Protein AF-A0A1B6L2I0-F1 (afdb_monomer)

Radius of gyration: 40.62 Å; Cα contacts (8 Å, |Δi|>4): 123; chains: 1; bounding box: 93×83×89 Å

Solvent-accessible surface area (backbone atoms only — not comparable to full-atom values): 14426 Å² total; per-residue (Å²): 137,81,88,85,87,90,78,88,85,88,85,85,85,91,78,92,83,84,88,83,89,82,86,82,83,88,79,91,82,90,81,84,89,74,96,80,73,67,68,70,57,50,55,54,47,52,50,50,49,52,50,52,50,52,49,50,52,53,49,54,52,49,52,50,52,52,52,52,51,49,52,54,50,54,51,30,61,74,29,69,84,48,49,73,42,98,63,80,70,56,74,69,56,44,52,53,51,45,52,51,50,53,46,54,71,63,64,77,63,85,79,61,92,62,94,77,75,74,90,62,96,55,53,74,67,55,47,52,49,50,42,30,74,76,63,62,39,62,56,69,40,62,42,59,88,76,36,31,23,80,42,63,40,74,50,36,32,85,60,72,73,44,54,55,76,67,53,46,70,33,46,55,65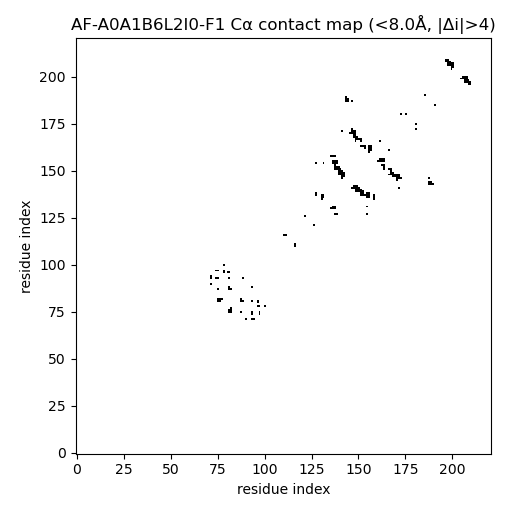,78,80,44,57,82,88,47,40,63,60,52,50,55,72,40,39,85,68,70,72,90,70,87,49,73,59,72,40,86,89,75,78,48,78,53,76,73,80,78,89,69,85,76,80,77,77,88,126

Structure (mmCIF, N/CA/C/O backbone):
data_AF-A0A1B6L2I0-F1
#
_entry.id   AF-A0A1B6L2I0-F1
#
loop_
_atom_site.group_PDB
_atom_site.id
_atom_site.type_symbol
_atom_site.label_atom_id
_atom_site.label_alt_id
_atom_site.label_comp_id
_atom_site.label_asym_id
_atom_site.label_entity_id
_atom_site.label_seq_id
_atom_site.pdbx_PDB_ins_code
_atom_site.Cartn_x
_atom_site.Cartn_y
_atom_site.Cartn_z
_atom_site.occupancy
_atom_site.B_iso_or_equiv
_atom_site.auth_seq_id
_atom_site.auth_comp_id
_atom_site.auth_asym_id
_atom_site.auth_atom_id
_atom_site.pdbx_PDB_model_num
ATOM 1 N N . MET A 1 1 ? 38.179 -29.397 -52.632 1.00 40.19 1 MET A N 1
ATOM 2 C CA . MET A 1 1 ? 37.462 -28.692 -53.715 1.00 40.19 1 MET A CA 1
ATOM 3 C C . MET A 1 1 ? 36.895 -27.423 -53.090 1.00 40.19 1 MET A C 1
ATOM 5 O O . MET A 1 1 ? 35.967 -27.525 -52.308 1.00 40.19 1 MET A O 1
ATOM 9 N N . SER A 1 2 ? 37.715 -26.371 -53.009 1.00 36.53 2 SER A N 1
ATOM 10 C CA . SER A 1 2 ? 37.749 -25.223 -53.947 1.00 36.53 2 SER A CA 1
ATOM 11 C C . SER A 1 2 ? 36.601 -24.248 -53.641 1.00 36.53 2 SER A C 1
ATOM 13 O O . SER A 1 2 ? 35.454 -24.594 -53.873 1.00 36.53 2 SER A O 1
ATOM 15 N N . ALA A 1 3 ? 36.878 -23.183 -52.875 1.00 34.75 3 ALA A N 1
ATOM 16 C CA . ALA A 1 3 ? 37.120 -21.796 -53.333 1.00 34.75 3 ALA A CA 1
ATOM 17 C C . ALA A 1 3 ? 35.780 -21.052 -53.582 1.00 34.75 3 ALA A C 1
ATOM 19 O O . ALA A 1 3 ? 34.893 -21.595 -54.217 1.00 34.75 3 ALA A O 1
ATOM 20 N N . LEU A 1 4 ? 35.510 -19.854 -53.056 1.00 38.06 4 LEU A N 1
ATOM 21 C CA . LEU A 1 4 ? 36.267 -18.624 -53.271 1.00 38.06 4 LEU A CA 1
ATOM 22 C C . LEU A 1 4 ? 36.024 -17.574 -52.170 1.00 38.06 4 LEU A C 1
ATOM 24 O O . LEU A 1 4 ? 34.918 -17.370 -51.678 1.00 38.06 4 LEU A O 1
ATOM 28 N N . THR A 1 5 ? 37.116 -16.884 -51.870 1.00 39.19 5 THR A N 1
ATOM 29 C CA . THR A 1 5 ? 37.278 -15.599 -51.188 1.00 39.19 5 THR A CA 1
ATOM 30 C C . THR A 1 5 ? 36.693 -14.437 -51.995 1.00 39.19 5 THR A C 1
ATOM 32 O O . THR A 1 5 ? 36.807 -14.466 -53.216 1.00 39.19 5 THR A O 1
ATOM 35 N N . HIS A 1 6 ? 36.270 -13.347 -51.345 1.00 36.88 6 HIS A N 1
ATOM 36 C CA . HIS A 1 6 ? 36.621 -12.001 -51.817 1.00 36.88 6 HIS A CA 1
ATOM 37 C C . HIS A 1 6 ? 36.708 -11.001 -50.657 1.00 36.88 6 HIS A C 1
ATOM 39 O O . HIS A 1 6 ? 35.837 -10.921 -49.796 1.00 36.88 6 HIS A O 1
ATOM 45 N N . SER A 1 7 ? 37.820 -10.273 -50.673 1.00 32.78 7 SER A N 1
ATOM 46 C CA . SER A 1 7 ? 38.346 -9.339 -49.684 1.00 32.78 7 SER A CA 1
ATOM 47 C C . SER A 1 7 ? 38.404 -7.924 -50.278 1.00 32.78 7 SER A C 1
ATOM 49 O O . SER A 1 7 ? 38.911 -7.814 -51.390 1.00 32.78 7 SER A O 1
ATOM 51 N N . VAL A 1 8 ? 38.027 -6.911 -49.465 1.00 39.09 8 VAL A N 1
ATOM 52 C CA . VAL A 1 8 ? 38.743 -5.616 -49.208 1.00 39.09 8 VAL A CA 1
ATOM 53 C C . VAL A 1 8 ? 38.711 -4.614 -50.416 1.00 39.09 8 VAL A C 1
ATOM 55 O O . VAL A 1 8 ? 38.476 -5.081 -51.525 1.00 39.09 8 VAL A O 1
ATOM 58 N N . PRO A 1 9 ? 38.865 -3.260 -50.307 1.00 46.84 9 PRO A N 1
ATOM 59 C CA . PRO A 1 9 ? 39.539 -2.469 -49.269 1.00 46.84 9 PRO A CA 1
ATOM 60 C C . PRO A 1 9 ? 38.864 -1.171 -48.771 1.00 46.84 9 PRO A C 1
ATOM 62 O O . PRO A 1 9 ? 38.067 -0.531 -49.450 1.00 46.84 9 PRO A O 1
ATOM 65 N N . GLY A 1 10 ? 39.287 -0.745 -47.576 1.00 38.50 10 GLY A N 1
ATOM 66 C CA . GLY A 1 10 ? 39.262 0.658 -47.164 1.00 38.50 10 GLY A CA 1
ATOM 67 C C . GLY A 1 10 ? 40.512 1.401 -47.641 1.00 38.50 10 GLY A C 1
ATOM 68 O O . GLY A 1 10 ? 41.538 0.777 -47.895 1.00 38.50 10 GLY A O 1
ATOM 69 N N . THR A 1 11 ? 40.433 2.729 -47.710 1.00 38.00 11 THR A N 1
ATOM 70 C CA . THR A 1 11 ? 41.588 3.626 -47.863 1.00 38.00 11 THR A CA 1
ATOM 71 C C . THR A 1 11 ? 41.259 5.011 -47.308 1.00 38.00 11 THR A C 1
ATOM 73 O O . THR A 1 11 ? 40.408 5.710 -47.851 1.00 38.00 11 THR A O 1
ATOM 76 N N . ASP A 1 12 ? 41.984 5.394 -46.263 1.00 38.34 12 ASP A N 1
ATOM 77 C CA . ASP A 1 12 ? 42.411 6.765 -45.959 1.00 38.34 12 ASP A CA 1
ATOM 78 C C . ASP A 1 12 ? 43.932 6.768 -46.235 1.00 38.34 12 ASP A C 1
ATOM 80 O O . ASP A 1 12 ? 44.564 5.732 -45.971 1.00 38.34 12 ASP A O 1
ATOM 84 N N . PRO A 1 13 ? 44.547 7.804 -46.845 1.00 43.59 13 PRO A N 1
ATOM 85 C CA . PRO A 1 13 ? 45.270 8.757 -45.995 1.00 43.59 13 PRO A CA 1
ATOM 86 C C . PRO A 1 13 ? 45.478 10.180 -46.569 1.00 43.59 13 PRO A C 1
ATOM 88 O O . PRO A 1 13 ? 45.440 10.458 -47.768 1.00 43.59 13 PRO A O 1
ATOM 91 N N . SER A 1 14 ? 45.847 11.072 -45.652 1.00 39.03 14 SER A N 1
ATOM 92 C CA . SER A 1 14 ? 46.318 12.450 -45.822 1.00 39.03 14 SER A CA 1
ATOM 93 C C . SER A 1 14 ? 47.544 12.629 -46.746 1.00 39.03 14 SER A C 1
ATOM 95 O O . SER A 1 14 ? 48.480 11.839 -46.674 1.00 39.03 14 SER A O 1
ATOM 97 N N . LYS A 1 15 ? 47.600 13.746 -47.502 1.00 38.53 15 LYS A N 1
ATOM 98 C CA . LYS A 1 15 ? 48.806 14.486 -47.985 1.00 38.53 15 LYS A CA 1
ATOM 99 C C . LYS A 1 15 ? 48.363 15.892 -48.443 1.00 38.53 15 LYS A C 1
ATOM 101 O O . LYS A 1 15 ? 47.565 16.011 -49.360 1.00 38.53 15 LYS A O 1
ATOM 106 N N . VAL A 1 16 ? 48.662 16.973 -47.717 1.00 37.78 16 VAL A N 1
ATOM 107 C CA . VAL A 1 16 ? 49.858 17.839 -47.849 1.00 37.78 16 VAL A CA 1
ATOM 108 C C . VAL A 1 16 ? 50.250 18.127 -49.305 1.00 37.78 16 VAL A C 1
ATOM 110 O O . VAL A 1 16 ? 50.987 17.347 -49.902 1.00 37.78 16 VAL A O 1
ATOM 113 N N . ILE A 1 17 ? 49.847 19.292 -49.833 1.00 38.62 17 ILE A N 1
ATOM 114 C CA . ILE A 1 17 ? 50.554 19.986 -50.922 1.00 38.62 17 ILE A CA 1
ATOM 115 C C . ILE A 1 17 ? 50.683 21.474 -50.582 1.00 38.62 17 ILE A C 1
ATOM 117 O O . ILE A 1 17 ? 49.722 22.184 -50.300 1.00 38.62 17 ILE A O 1
ATOM 121 N N . GLN A 1 18 ? 51.941 21.894 -50.605 1.00 34.88 18 GLN A N 1
ATOM 122 C CA . GLN A 1 18 ? 52.490 23.220 -50.388 1.00 34.88 18 GLN A CA 1
ATOM 123 C C . GLN A 1 18 ? 52.269 24.175 -51.579 1.00 34.88 18 GLN A C 1
ATOM 125 O O . GLN A 1 18 ? 52.401 23.784 -52.735 1.00 34.88 18 GLN A O 1
ATOM 130 N N . LYS A 1 19 ? 52.171 25.469 -51.231 1.00 34.12 19 LYS A N 1
ATOM 131 C CA . LYS A 1 19 ? 52.889 26.606 -51.847 1.00 34.12 19 LYS A CA 1
ATOM 132 C C . LYS A 1 19 ? 52.412 27.114 -53.214 1.00 34.12 19 LYS A C 1
ATOM 134 O O . LYS A 1 19 ? 52.786 26.589 -54.256 1.00 34.12 19 LYS A O 1
ATOM 139 N N . ARG A 1 20 ? 51.843 28.327 -53.196 1.00 35.09 20 ARG A N 1
ATOM 140 C CA . ARG A 1 20 ? 52.244 29.404 -54.118 1.00 35.09 20 ARG A CA 1
ATOM 141 C C . ARG A 1 20 ? 52.416 30.719 -53.352 1.00 35.09 20 ARG A C 1
ATOM 143 O O . ARG A 1 20 ? 51.495 31.196 -52.704 1.00 35.09 20 ARG A O 1
ATOM 150 N N . ARG A 1 21 ? 53.645 31.240 -53.409 1.00 36.62 21 ARG A N 1
ATOM 151 C CA . ARG A 1 21 ? 54.053 32.598 -53.019 1.00 36.62 21 ARG A CA 1
ATOM 152 C C . ARG A 1 21 ? 53.522 33.601 -54.048 1.00 36.62 21 ARG A C 1
ATOM 154 O O . ARG A 1 21 ? 53.620 33.315 -55.239 1.00 36.62 21 ARG A O 1
ATOM 161 N N . ALA A 1 22 ? 53.133 34.790 -53.596 1.00 35.22 22 ALA A N 1
ATOM 162 C CA . ALA A 1 22 ? 53.213 36.032 -54.367 1.00 35.22 22 ALA A CA 1
ATOM 163 C C . ALA A 1 22 ? 53.323 37.235 -53.404 1.00 35.22 22 ALA A C 1
ATOM 165 O O . ALA A 1 22 ? 52.663 37.231 -52.371 1.00 35.22 22 ALA A O 1
ATOM 166 N N . GLY A 1 23 ? 54.152 38.228 -53.761 1.00 33.97 23 GLY A N 1
ATOM 167 C CA . GLY A 1 23 ? 54.340 39.521 -53.068 1.00 33.97 23 GLY A CA 1
ATOM 168 C C . GLY A 1 23 ? 55.519 39.503 -52.086 1.00 33.97 23 GLY A C 1
ATOM 169 O O . GLY A 1 23 ? 55.427 38.847 -51.061 1.00 33.97 23 GLY A O 1
ATOM 170 N N . SER A 1 24 ? 56.732 39.987 -52.381 1.00 35.62 24 SER A N 1
ATOM 171 C CA . SER A 1 24 ? 57.197 41.288 -52.904 1.00 35.62 24 SER A CA 1
ATOM 172 C C . SER A 1 24 ? 57.144 42.418 -51.868 1.00 35.62 24 SER A C 1
ATOM 174 O O . SER A 1 24 ? 56.079 42.952 -51.611 1.00 35.62 24 SER A O 1
ATOM 176 N N . ILE A 1 25 ? 58.336 42.727 -51.337 1.00 38.09 25 ILE A N 1
ATOM 177 C CA . ILE A 1 25 ? 58.934 44.051 -51.078 1.00 38.09 25 ILE A CA 1
ATOM 178 C C . ILE A 1 25 ? 58.132 45.125 -50.315 1.00 38.09 25 ILE A C 1
ATOM 180 O O . ILE A 1 25 ? 57.105 45.597 -50.779 1.00 38.09 25 ILE A O 1
ATOM 184 N N . GLY A 1 26 ? 58.768 45.601 -49.235 1.00 37.72 26 GLY A N 1
ATOM 185 C CA . GLY A 1 26 ? 58.823 47.015 -48.846 1.00 37.72 26 GLY A CA 1
ATOM 186 C C . GLY A 1 26 ? 57.677 47.537 -47.984 1.00 37.72 26 GLY A C 1
ATOM 187 O O . GLY A 1 26 ? 56.567 47.708 -48.471 1.00 37.72 26 GLY A O 1
ATOM 188 N N . SER A 1 27 ? 57.970 47.839 -46.719 1.00 37.00 27 SER A N 1
ATOM 189 C CA . SER A 1 27 ? 58.217 49.216 -46.249 1.00 37.00 27 SER A CA 1
ATOM 190 C C . SER A 1 27 ? 58.060 49.264 -44.727 1.00 37.00 27 SER A C 1
ATOM 192 O O . SER A 1 27 ? 56.995 48.942 -44.205 1.00 37.00 27 SER A O 1
ATOM 194 N N . ASP A 1 28 ? 59.143 49.640 -44.043 1.00 52.03 28 ASP A N 1
ATOM 195 C CA . ASP A 1 28 ? 59.103 50.214 -42.695 1.00 52.03 28 ASP A CA 1
ATOM 196 C C . ASP A 1 28 ? 58.135 51.400 -42.687 1.00 52.03 28 ASP A C 1
ATOM 198 O O . ASP A 1 28 ? 58.166 52.151 -43.657 1.00 52.03 28 ASP A O 1
ATOM 202 N N . GLU A 1 29 ? 57.316 51.538 -41.637 1.00 45.34 29 GLU A N 1
ATOM 203 C CA . GLU A 1 29 ? 57.095 52.771 -40.854 1.00 45.34 29 GLU A CA 1
ATOM 204 C C . GLU A 1 29 ? 56.424 52.393 -39.515 1.00 45.34 29 GLU A C 1
ATOM 206 O O . GLU A 1 29 ? 55.421 51.675 -39.476 1.00 45.34 29 GLU A O 1
ATOM 211 N N . ASP A 1 30 ? 57.022 52.847 -38.414 1.00 52.66 30 ASP A N 1
ATOM 212 C CA . ASP A 1 30 ? 56.504 52.771 -37.046 1.00 52.66 30 ASP A CA 1
ATOM 213 C C . ASP A 1 30 ? 55.381 53.805 -36.821 1.00 52.66 30 ASP A C 1
ATOM 215 O O . ASP A 1 30 ? 55.589 54.984 -37.093 1.00 52.66 30 ASP A O 1
ATOM 219 N N . ASP A 1 31 ? 54.243 53.405 -36.232 1.00 43.91 31 ASP A N 1
ATOM 220 C CA . ASP A 1 31 ? 53.444 54.274 -35.341 1.00 43.91 31 ASP A CA 1
ATOM 221 C C . ASP A 1 31 ? 52.567 53.425 -34.379 1.00 43.91 31 ASP A C 1
ATOM 223 O O . ASP A 1 31 ? 52.105 52.340 -34.760 1.00 43.91 31 ASP A O 1
ATOM 227 N N . PRO A 1 32 ? 52.357 53.850 -33.113 1.00 61.06 32 PRO A N 1
ATOM 228 C CA . PRO A 1 32 ? 51.771 53.051 -32.048 1.00 61.06 32 PRO A CA 1
ATOM 229 C C . PRO A 1 32 ? 50.256 53.285 -31.907 1.00 61.06 32 PRO A C 1
ATOM 231 O O . PRO A 1 32 ? 49.697 54.252 -32.407 1.00 61.06 32 PRO A O 1
ATOM 234 N N . SER A 1 33 ? 49.611 52.443 -31.091 1.00 50.50 33 SER A N 1
ATOM 235 C CA . SER A 1 33 ? 48.207 52.534 -30.645 1.00 50.50 33 SER A CA 1
ATOM 236 C C . SER A 1 33 ? 47.157 51.874 -31.544 1.00 50.50 33 SER A C 1
ATOM 238 O O . SER A 1 33 ? 46.933 52.237 -32.694 1.00 50.50 33 SER A O 1
ATOM 240 N N . GLY A 1 34 ? 46.411 50.947 -30.940 1.00 41.94 34 GLY A N 1
ATOM 241 C CA . GLY A 1 34 ? 45.114 50.520 -31.450 1.00 41.94 34 GLY A CA 1
ATOM 242 C C . GLY A 1 34 ? 44.828 49.048 -31.212 1.00 41.94 34 GLY A C 1
ATOM 243 O O . GLY A 1 34 ? 44.993 48.232 -32.113 1.00 41.94 34 GLY A O 1
ATOM 244 N N . SER A 1 35 ? 44.334 48.712 -30.019 1.00 54.12 35 SER A N 1
ATOM 245 C CA . SER A 1 35 ? 43.587 47.477 -29.760 1.00 54.12 35 SER A CA 1
ATOM 246 C C . SER A 1 35 ? 42.598 47.207 -30.897 1.00 54.12 35 SER A C 1
ATOM 248 O O . SER A 1 35 ? 41.599 47.914 -31.028 1.00 54.12 35 SER A O 1
ATOM 250 N N . LYS A 1 36 ? 42.863 46.206 -31.741 1.00 53.97 36 LYS A N 1
ATOM 251 C CA . LYS A 1 36 ? 41.990 45.922 -32.888 1.00 53.97 36 LYS A CA 1
ATOM 252 C C . LYS A 1 36 ? 41.823 44.442 -33.209 1.00 53.97 36 LYS A C 1
ATOM 254 O O . LYS A 1 36 ? 41.723 44.097 -34.373 1.00 53.97 36 LYS A O 1
ATOM 259 N N . TYR A 1 37 ? 41.699 43.581 -32.196 1.00 48.03 37 TYR A N 1
ATOM 260 C CA . TYR A 1 37 ? 41.194 42.213 -32.399 1.00 48.03 37 TYR A CA 1
ATOM 261 C C . TYR A 1 37 ? 40.338 41.645 -31.241 1.00 48.03 37 TYR A C 1
ATOM 263 O O . TYR A 1 37 ? 40.604 40.527 -30.829 1.00 48.03 37 TYR A O 1
ATOM 271 N N . PRO A 1 38 ? 39.289 42.308 -30.705 1.00 54.66 38 PRO A N 1
ATOM 272 C CA . PRO A 1 38 ? 38.299 41.572 -29.908 1.00 54.66 38 PRO A CA 1
ATOM 273 C C . PRO A 1 38 ? 37.192 40.952 -30.787 1.00 54.66 38 PRO A C 1
ATOM 275 O O . PRO A 1 38 ? 36.599 39.943 -30.433 1.00 54.66 38 PRO A O 1
ATOM 278 N N . ARG A 1 39 ? 36.935 41.512 -31.980 1.00 51.84 39 ARG A N 1
ATOM 279 C CA . ARG A 1 39 ? 35.711 41.224 -32.749 1.00 51.84 39 ARG A CA 1
ATOM 280 C C . ARG A 1 39 ? 35.691 39.870 -33.477 1.00 51.84 39 ARG A C 1
ATOM 282 O O . ARG A 1 39 ? 34.618 39.314 -33.662 1.00 51.84 39 ARG A O 1
ATOM 289 N N . MET A 1 40 ? 36.841 39.342 -33.910 1.00 53.72 40 MET A N 1
ATOM 290 C CA . MET A 1 40 ? 36.894 38.037 -34.604 1.00 53.72 40 MET A CA 1
ATOM 291 C C . MET A 1 40 ? 36.884 36.845 -33.632 1.00 53.72 40 MET A C 1
ATOM 293 O O . MET A 1 40 ? 36.372 35.778 -33.977 1.00 53.72 40 MET A O 1
ATOM 297 N N . GLU A 1 41 ? 37.414 37.021 -32.417 1.00 53.91 41 GLU A N 1
ATOM 298 C CA . GLU A 1 41 ? 37.304 36.015 -31.353 1.00 53.91 41 GLU A CA 1
ATOM 299 C C . GLU A 1 41 ? 35.877 35.949 -30.797 1.00 53.91 41 GLU A C 1
ATOM 301 O O . GLU A 1 41 ? 35.377 34.855 -30.562 1.00 53.91 41 GLU A O 1
ATOM 306 N N . GLU A 1 42 ? 35.189 37.085 -30.661 1.00 54.94 42 GLU A N 1
ATOM 307 C CA . GLU A 1 42 ? 33.825 37.158 -30.119 1.00 54.94 42 GLU A CA 1
ATOM 308 C C . GLU A 1 42 ? 32.774 36.449 -31.000 1.00 54.94 42 GLU A C 1
ATOM 310 O O . GLU A 1 42 ? 31.944 35.705 -30.477 1.00 54.94 42 GLU A O 1
ATOM 315 N N . ASP A 1 43 ? 32.857 36.578 -32.331 1.00 58.56 43 ASP A N 1
ATOM 316 C CA . ASP A 1 43 ? 31.987 35.843 -33.274 1.00 58.56 43 ASP A CA 1
ATOM 317 C C . ASP A 1 43 ? 32.262 34.325 -33.228 1.00 58.56 43 ASP A C 1
ATOM 319 O O . ASP A 1 43 ? 31.342 33.506 -33.195 1.00 58.56 43 ASP A O 1
ATOM 323 N N . SER A 1 44 ? 33.539 33.934 -33.121 1.00 62.69 44 SER A N 1
ATOM 324 C CA . SER A 1 44 ? 33.940 32.525 -32.982 1.00 62.69 44 SER A CA 1
ATOM 325 C C . SER A 1 44 ? 33.497 31.920 -31.643 1.00 62.69 44 SER A C 1
ATOM 327 O O . SER A 1 44 ? 33.200 30.725 -31.570 1.00 62.69 44 SER A O 1
ATOM 329 N N . LEU A 1 45 ? 33.445 32.726 -30.578 1.00 65.06 45 LEU A N 1
ATOM 330 C CA . LEU A 1 45 ? 32.951 32.330 -29.259 1.00 65.06 45 LEU A CA 1
ATOM 331 C C . LEU A 1 45 ? 31.427 32.178 -29.255 1.00 65.06 45 LEU A C 1
ATOM 333 O O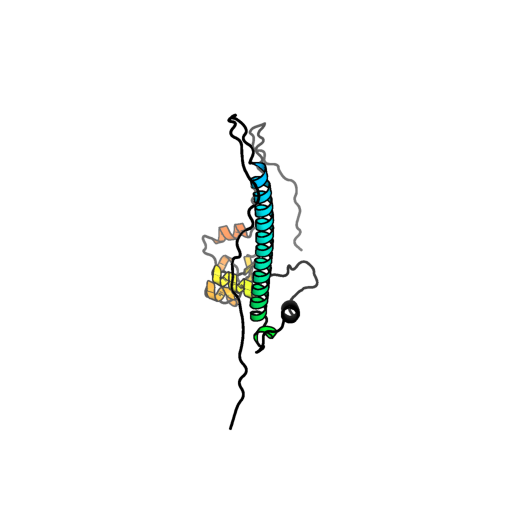 . LEU A 1 45 ? 30.943 31.166 -28.755 1.00 65.06 45 LEU A O 1
ATOM 337 N N . GLN A 1 46 ? 30.678 33.096 -29.876 1.00 69.25 46 GLN A N 1
ATOM 338 C CA . GLN A 1 46 ? 29.221 32.970 -30.010 1.00 69.25 46 GLN A CA 1
ATOM 339 C C . GLN A 1 46 ? 28.812 31.761 -30.848 1.00 69.25 46 GLN A C 1
ATOM 341 O O . GLN A 1 46 ? 27.866 31.056 -30.490 1.00 69.25 46 GLN A O 1
ATOM 346 N N . ASP A 1 47 ? 29.524 31.471 -31.935 1.00 67.94 47 ASP A N 1
ATOM 347 C CA . ASP A 1 47 ? 29.267 30.262 -32.711 1.00 67.94 47 ASP A CA 1
ATOM 348 C C . ASP A 1 47 ? 29.592 29.011 -31.894 1.00 67.94 47 ASP A C 1
ATOM 350 O O . ASP A 1 47 ? 28.785 28.081 -31.846 1.00 67.94 47 ASP A O 1
ATOM 354 N N . LYS A 1 48 ? 30.708 28.996 -31.157 1.00 73.31 48 LYS A N 1
ATOM 355 C CA . LYS A 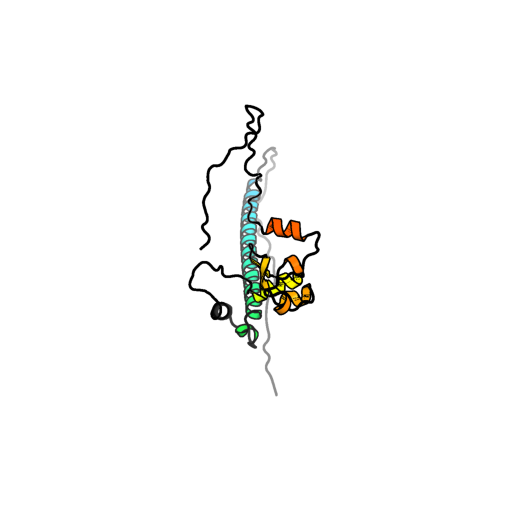1 48 ? 31.073 27.884 -30.268 1.00 73.31 48 LYS A CA 1
ATOM 356 C C . LYS A 1 48 ? 30.064 27.686 -29.132 1.00 73.31 48 LYS A C 1
ATOM 358 O O . LYS A 1 48 ? 29.741 26.543 -28.817 1.00 73.31 48 LYS A O 1
ATOM 363 N N . GLU A 1 49 ? 29.504 28.758 -28.577 1.00 72.31 49 GLU A N 1
ATOM 364 C CA . GLU A 1 49 ? 28.405 28.715 -27.604 1.00 72.31 49 GLU A CA 1
ATOM 365 C C . GLU A 1 49 ? 27.097 28.212 -28.226 1.00 72.31 49 GLU A C 1
ATOM 367 O O . GLU A 1 49 ? 26.397 27.402 -27.616 1.00 72.31 49 GLU A O 1
ATOM 372 N N . ARG A 1 50 ? 26.773 28.604 -29.466 1.00 73.00 50 ARG A N 1
ATOM 373 C CA . ARG A 1 50 ? 25.611 28.075 -30.203 1.00 73.00 50 ARG A CA 1
ATOM 374 C C . ARG A 1 50 ? 25.769 26.592 -30.533 1.00 73.00 50 ARG A C 1
ATOM 376 O O . ARG A 1 50 ? 24.806 25.834 -30.403 1.00 73.00 50 ARG A O 1
ATOM 383 N N . PHE A 1 51 ? 26.967 26.155 -30.918 1.00 73.06 51 PHE A N 1
ATOM 384 C CA . PHE A 1 51 ? 27.283 24.742 -31.133 1.00 73.06 51 PHE A CA 1
ATOM 385 C C . PHE A 1 51 ? 27.220 23.949 -29.824 1.00 73.06 51 PHE A C 1
ATOM 387 O O . PHE A 1 51 ? 26.563 22.909 -29.796 1.00 73.06 51 PHE A O 1
ATOM 394 N N . ALA A 1 52 ? 27.796 24.467 -28.736 1.00 76.12 52 ALA A N 1
ATOM 395 C CA . ALA A 1 52 ? 27.735 23.846 -27.413 1.00 76.12 52 ALA A CA 1
ATOM 396 C C . ALA A 1 52 ? 26.296 23.765 -26.874 1.00 76.12 52 ALA A C 1
ATOM 398 O O . ALA A 1 52 ? 25.889 22.739 -26.336 1.00 76.12 52 ALA A O 1
ATOM 399 N N . SER A 1 53 ? 25.484 24.807 -27.074 1.00 81.62 53 SER A N 1
ATOM 400 C CA . SER A 1 53 ? 24.063 24.819 -26.706 1.00 81.62 53 SER A CA 1
ATOM 401 C C . SER A 1 53 ? 23.264 23.783 -27.499 1.00 81.62 53 SER A C 1
ATOM 403 O O . SER A 1 53 ? 22.471 23.026 -26.935 1.00 81.62 53 SER A O 1
ATOM 405 N N . ARG A 1 54 ? 23.508 23.683 -28.811 1.00 82.75 54 ARG A N 1
ATOM 406 C CA . ARG A 1 54 ? 22.851 22.698 -29.676 1.00 82.75 54 ARG A CA 1
ATOM 407 C C . ARG A 1 54 ? 23.270 21.268 -29.333 1.00 82.75 54 ARG A C 1
ATOM 409 O O . ARG A 1 54 ? 22.419 20.378 -29.326 1.00 82.75 54 ARG A O 1
ATOM 416 N N . GLU A 1 55 ? 24.543 21.043 -29.019 1.00 86.81 55 GLU A N 1
ATOM 417 C CA . GLU A 1 55 ? 25.053 19.755 -28.543 1.00 86.81 55 GLU A CA 1
ATOM 418 C C . GLU A 1 55 ? 24.427 19.370 -27.198 1.00 86.81 55 GLU A C 1
ATOM 420 O O . GLU A 1 55 ? 23.901 18.265 -27.063 1.00 86.81 55 GLU A O 1
ATOM 425 N N . ASN A 1 56 ? 24.369 20.310 -26.253 1.00 89.75 56 ASN A N 1
ATOM 426 C CA . ASN A 1 56 ? 23.713 20.118 -24.965 1.00 89.75 56 ASN A CA 1
ATOM 427 C C . ASN A 1 56 ? 22.222 19.779 -25.133 1.00 89.75 56 ASN A C 1
ATOM 429 O O . ASN A 1 56 ? 21.725 18.828 -24.531 1.00 89.75 56 ASN A O 1
ATOM 433 N N . HIS A 1 57 ? 21.515 20.476 -26.027 1.00 91.62 57 HIS A N 1
ATOM 434 C CA . HIS A 1 57 ? 20.124 20.168 -26.357 1.00 91.62 57 HIS A CA 1
ATOM 435 C C . HIS A 1 57 ? 19.964 18.750 -26.936 1.00 91.62 57 HIS A C 1
ATOM 437 O O . HIS A 1 57 ? 19.076 17.997 -26.524 1.00 91.62 57 HIS A O 1
ATOM 443 N N . CYS A 1 58 ? 20.851 18.346 -27.851 1.00 94.50 58 CYS A N 1
ATOM 444 C CA . CYS A 1 58 ? 20.859 16.989 -28.401 1.00 94.50 58 CYS A CA 1
ATOM 445 C C . CYS A 1 58 ? 21.139 15.934 -27.322 1.00 94.50 58 CYS A C 1
ATOM 447 O O . CYS A 1 58 ? 20.564 14.843 -27.352 1.00 94.50 58 CYS A O 1
ATOM 449 N N . GLU A 1 59 ? 22.013 16.245 -26.369 1.00 94.69 59 GLU A N 1
ATOM 450 C CA . GLU A 1 59 ? 22.345 15.360 -25.261 1.00 94.69 59 GLU A CA 1
ATOM 451 C C . GLU A 1 59 ? 21.170 15.194 -24.291 1.00 94.69 59 GLU A C 1
ATOM 453 O O . GLU A 1 59 ? 20.837 14.067 -23.916 1.00 94.69 59 GLU A O 1
ATOM 458 N N . ILE A 1 60 ? 20.486 16.283 -23.939 1.00 94.69 60 ILE A N 1
ATOM 459 C CA . ILE A 1 60 ? 19.275 16.252 -23.109 1.00 94.69 60 ILE A CA 1
ATOM 460 C C . ILE A 1 60 ? 18.210 15.365 -23.760 1.00 94.69 60 ILE A C 1
ATOM 462 O O . ILE A 1 60 ? 17.644 14.478 -23.114 1.00 94.69 60 ILE A O 1
ATOM 466 N N . GLU A 1 61 ? 17.977 15.543 -25.059 1.00 96.69 61 GLU A N 1
ATOM 467 C CA . GLU A 1 61 ? 17.018 14.732 -25.803 1.00 96.69 61 GLU A CA 1
ATOM 468 C C . GLU A 1 61 ? 17.439 13.253 -25.856 1.00 96.69 61 GLU A C 1
ATOM 470 O O . GLU A 1 61 ? 16.609 12.355 -25.677 1.00 96.69 61 GLU A O 1
ATOM 475 N N . ARG A 1 62 ? 18.737 12.968 -26.027 1.00 96.19 62 ARG A N 1
ATOM 476 C CA . ARG A 1 62 ? 19.275 11.601 -25.953 1.00 96.19 62 ARG A CA 1
ATOM 477 C C . ARG A 1 62 ? 19.012 10.978 -24.581 1.00 96.19 62 ARG A C 1
ATOM 479 O O . ARG A 1 62 ? 18.504 9.859 -24.514 1.00 96.19 62 ARG A O 1
ATOM 486 N N . ARG A 1 63 ? 19.293 11.699 -23.490 1.00 97.25 63 ARG A N 1
ATOM 487 C CA . ARG A 1 63 ? 19.026 11.242 -22.114 1.00 97.25 63 ARG A CA 1
ATOM 488 C C . ARG A 1 63 ? 17.536 10.963 -21.902 1.00 97.25 63 ARG A C 1
ATOM 490 O O . ARG A 1 63 ? 17.197 9.925 -21.335 1.00 97.25 63 ARG A O 1
ATOM 497 N N . ARG A 1 64 ? 16.642 11.808 -22.433 1.00 97.81 64 ARG A N 1
ATOM 498 C CA . ARG A 1 64 ? 15.185 11.580 -22.394 1.00 97.81 64 ARG A CA 1
ATOM 499 C C . ARG A 1 64 ? 14.791 10.276 -23.092 1.00 97.81 64 ARG A C 1
ATOM 501 O O . ARG A 1 64 ? 14.030 9.490 -22.530 1.00 97.81 64 ARG A O 1
ATOM 508 N N . ARG A 1 65 ? 15.328 10.006 -24.289 1.00 97.50 65 ARG A N 1
ATOM 509 C CA . ARG A 1 65 ? 15.052 8.763 -25.040 1.00 97.50 65 ARG A CA 1
ATOM 510 C C . ARG A 1 65 ? 15.605 7.521 -24.350 1.00 97.50 65 ARG A C 1
ATOM 512 O O . ARG A 1 65 ? 14.933 6.486 -24.344 1.00 97.50 65 ARG A O 1
ATOM 519 N N . ASN A 1 66 ? 16.792 7.622 -23.757 1.00 97.38 66 ASN A N 1
ATOM 520 C CA . ASN A 1 66 ? 17.391 6.536 -22.984 1.00 97.38 66 ASN A CA 1
ATOM 521 C C . ASN A 1 66 ? 16.526 6.219 -21.757 1.00 97.38 66 ASN A C 1
ATOM 523 O O . ASN A 1 66 ? 16.163 5.063 -21.558 1.00 97.38 66 ASN A O 1
ATOM 527 N N . LYS A 1 67 ? 16.087 7.248 -21.019 1.00 97.62 67 LYS A N 1
ATOM 528 C CA . LYS A 1 67 ? 15.182 7.108 -19.869 1.00 97.62 67 LYS A CA 1
ATOM 529 C C . LYS A 1 67 ? 13.834 6.493 -20.258 1.00 97.62 67 LYS A C 1
ATOM 531 O O . LYS A 1 67 ? 13.384 5.550 -19.622 1.00 97.62 67 LYS A O 1
ATOM 536 N N . MET A 1 68 ? 13.226 6.956 -21.352 1.00 97.06 68 MET A N 1
ATOM 537 C CA . MET A 1 68 ? 11.993 6.360 -21.880 1.00 97.06 68 MET A CA 1
ATOM 538 C C . MET A 1 68 ? 12.186 4.882 -22.242 1.00 97.06 68 MET A C 1
ATOM 540 O O . MET A 1 68 ? 11.322 4.058 -21.970 1.00 97.06 68 MET A O 1
ATOM 544 N N . THR A 1 69 ? 13.313 4.529 -22.859 1.00 96.31 69 THR A N 1
ATOM 545 C CA . THR A 1 69 ? 13.597 3.135 -23.232 1.00 96.31 69 THR A CA 1
ATOM 546 C C . THR A 1 69 ? 13.804 2.252 -22.000 1.00 96.31 69 THR A C 1
ATOM 548 O O . THR A 1 69 ? 13.320 1.121 -21.996 1.00 96.31 69 THR A O 1
ATOM 551 N N . ALA A 1 70 ? 14.435 2.779 -20.946 1.00 96.81 70 ALA A N 1
ATOM 552 C CA . ALA A 1 70 ? 14.553 2.095 -19.661 1.00 96.81 70 ALA A CA 1
ATOM 553 C C . ALA A 1 70 ? 13.171 1.819 -19.046 1.00 96.81 70 ALA A C 1
ATOM 555 O O . ALA A 1 70 ? 12.861 0.666 -18.767 1.00 96.81 70 ALA A O 1
ATOM 556 N N . TYR A 1 71 ? 12.296 2.828 -18.969 1.00 97.75 71 TYR A N 1
ATOM 557 C CA . TYR A 1 71 ? 10.940 2.647 -18.435 1.00 97.75 71 TYR A CA 1
ATOM 558 C C . TYR A 1 71 ? 10.089 1.662 -19.235 1.00 97.75 71 TYR A C 1
ATOM 560 O O . TYR A 1 71 ? 9.359 0.875 -18.648 1.00 97.75 71 TYR A O 1
ATOM 568 N N . ILE A 1 72 ? 10.180 1.659 -20.568 1.00 96.25 72 ILE A N 1
ATOM 569 C CA . ILE A 1 72 ? 9.466 0.663 -21.385 1.00 96.25 72 ILE A CA 1
ATOM 570 C C . ILE A 1 72 ? 9.980 -0.755 -21.104 1.00 96.25 72 ILE A C 1
ATOM 572 O O . ILE A 1 72 ? 9.201 -1.705 -21.136 1.00 96.25 72 ILE A O 1
ATOM 576 N N . THR A 1 73 ? 11.275 -0.901 -20.821 1.00 94.06 73 THR A N 1
ATOM 577 C CA . THR A 1 73 ? 11.877 -2.200 -20.501 1.00 94.06 73 THR A CA 1
ATOM 578 C C . THR A 1 73 ? 11.399 -2.695 -19.140 1.00 94.06 73 THR A C 1
ATOM 580 O O . THR A 1 73 ? 10.870 -3.799 -19.061 1.00 94.06 73 THR A O 1
ATOM 583 N N . GLU A 1 74 ? 11.476 -1.853 -18.111 1.00 96.50 74 GLU A N 1
ATOM 584 C CA . GLU A 1 74 ? 10.973 -2.157 -16.766 1.00 96.50 74 GLU A CA 1
ATOM 585 C C . GLU A 1 74 ? 9.470 -2.479 -16.786 1.00 96.50 74 GLU A C 1
ATOM 587 O O . GLU A 1 74 ? 9.027 -3.489 -16.243 1.00 96.50 74 GLU A O 1
ATOM 592 N N . LEU A 1 75 ? 8.682 -1.687 -17.521 1.00 96.00 75 LEU A N 1
ATOM 593 C CA . LEU A 1 75 ? 7.259 -1.948 -17.722 1.00 96.00 75 LEU A CA 1
ATOM 594 C C . LEU A 1 75 ? 7.008 -3.307 -18.389 1.00 96.00 75 LEU A C 1
ATOM 596 O O . LEU A 1 75 ? 6.062 -3.997 -18.020 1.00 96.00 75 LEU A O 1
ATOM 600 N N . SER A 1 76 ? 7.830 -3.701 -19.369 1.00 94.75 76 SER A N 1
ATOM 601 C CA . SER A 1 76 ? 7.684 -5.003 -20.033 1.00 94.75 76 SER A CA 1
ATOM 602 C C . SER A 1 76 ? 7.925 -6.177 -19.087 1.00 94.75 76 SER A C 1
ATOM 604 O O . SER A 1 76 ? 7.281 -7.210 -19.245 1.00 94.75 76 SER A O 1
ATOM 606 N N . ASP A 1 77 ? 8.797 -5.999 -18.095 1.00 93.75 77 ASP A N 1
ATOM 607 C CA . ASP A 1 77 ? 9.120 -7.034 -17.119 1.00 93.75 77 ASP A CA 1
ATOM 608 C C . ASP A 1 77 ? 8.016 -7.137 -16.039 1.00 93.75 77 ASP A C 1
ATOM 610 O O . ASP A 1 77 ? 7.697 -8.237 -15.590 1.00 93.75 77 ASP A O 1
ATOM 614 N N . MET A 1 78 ? 7.354 -6.019 -15.695 1.00 93.12 78 MET A N 1
ATOM 615 C CA . MET A 1 78 ? 6.221 -5.980 -14.751 1.00 93.12 78 MET A CA 1
ATOM 616 C C . MET A 1 78 ? 4.881 -6.468 -15.327 1.00 93.12 78 MET A C 1
ATOM 618 O O . MET A 1 78 ? 3.956 -6.755 -14.571 1.00 93.12 78 MET A O 1
ATOM 622 N N . VAL A 1 79 ? 4.726 -6.527 -16.652 1.00 92.75 79 VAL A N 1
ATOM 623 C CA . VAL A 1 79 ? 3.480 -6.973 -17.297 1.00 92.75 79 VAL A CA 1
ATOM 624 C C . VAL A 1 79 ? 3.583 -8.473 -17.604 1.00 92.75 79 VAL A C 1
ATOM 626 O O . VAL A 1 79 ? 4.338 -8.832 -18.509 1.00 92.75 79 VAL A O 1
ATOM 629 N N . PRO A 1 80 ? 2.804 -9.360 -16.946 1.00 90.12 80 PRO A N 1
ATOM 630 C CA . PRO A 1 80 ? 2.968 -10.816 -17.073 1.00 90.12 80 PRO A CA 1
ATOM 631 C C . PRO A 1 80 ? 2.862 -11.334 -18.511 1.00 90.12 80 PRO A C 1
ATOM 633 O O . PRO A 1 80 ? 3.577 -12.243 -18.921 1.00 90.12 80 PRO A O 1
ATOM 636 N N . THR A 1 81 ? 1.985 -10.726 -19.313 1.00 89.38 81 THR A N 1
ATOM 637 C CA . THR A 1 81 ? 1.796 -11.102 -20.719 1.00 89.38 81 THR A CA 1
ATOM 638 C C . THR A 1 81 ? 2.973 -10.692 -21.605 1.00 89.38 81 THR A C 1
ATOM 640 O O . THR A 1 81 ? 3.180 -11.308 -22.646 1.00 89.38 81 THR A O 1
ATOM 643 N N . CYS A 1 82 ? 3.748 -9.676 -21.211 1.00 89.81 82 CYS A N 1
ATOM 644 C CA . CYS A 1 82 ? 4.959 -9.244 -21.907 1.00 89.81 82 CYS A CA 1
ATOM 645 C C . CYS A 1 82 ? 6.181 -10.052 -21.456 1.00 89.81 82 CYS A C 1
ATOM 647 O O . CYS A 1 82 ? 6.959 -10.488 -22.304 1.00 89.81 82 CYS A O 1
ATOM 649 N N . SER A 1 83 ? 6.350 -10.252 -20.145 1.00 90.38 83 SER A N 1
ATOM 650 C CA . SER A 1 83 ? 7.528 -10.908 -19.566 1.00 90.38 83 SER A CA 1
ATOM 651 C C . SER A 1 83 ? 7.586 -12.411 -19.849 1.00 90.38 83 SER A C 1
ATOM 653 O O . SER A 1 83 ? 8.674 -12.971 -19.952 1.00 90.38 83 SER A O 1
ATOM 655 N N . ALA A 1 84 ? 6.435 -13.057 -20.064 1.00 88.19 84 ALA A N 1
ATOM 656 C CA . ALA A 1 84 ? 6.353 -14.472 -20.433 1.00 88.19 84 ALA A CA 1
ATOM 657 C C . ALA A 1 84 ? 6.774 -14.778 -21.888 1.00 88.19 84 ALA A C 1
ATOM 659 O O . ALA A 1 84 ? 6.878 -15.944 -22.271 1.00 88.19 84 ALA A O 1
ATOM 660 N N . LEU A 1 85 ? 6.994 -13.761 -22.730 1.00 88.19 85 LEU A N 1
ATOM 661 C CA . LEU A 1 85 ? 7.369 -13.956 -24.130 1.00 88.19 85 LEU A CA 1
ATOM 662 C C . LEU A 1 85 ? 8.881 -14.162 -24.282 1.00 88.19 85 LEU A C 1
ATOM 664 O O . LEU A 1 85 ? 9.684 -13.353 -23.826 1.00 88.19 85 LEU A O 1
ATOM 668 N N . ALA A 1 86 ? 9.277 -15.185 -25.045 1.00 84.31 86 ALA A N 1
ATOM 669 C CA . ALA A 1 86 ? 10.687 -15.463 -25.351 1.00 84.31 86 ALA A CA 1
ATOM 670 C C . ALA A 1 86 ? 11.382 -14.345 -26.159 1.00 84.31 86 ALA A C 1
ATOM 672 O O . ALA A 1 86 ? 12.607 -14.238 -26.160 1.00 84.31 86 ALA A O 1
ATOM 673 N N . ARG A 1 87 ? 10.610 -13.502 -26.858 1.00 90.06 87 ARG A N 1
ATOM 674 C CA . ARG A 1 87 ? 11.103 -12.324 -27.580 1.00 90.06 87 ARG A CA 1
ATOM 675 C C . ARG A 1 87 ? 10.361 -11.088 -27.095 1.00 90.06 87 ARG A C 1
ATOM 677 O O . ARG A 1 87 ? 9.134 -11.057 -27.150 1.00 90.06 87 ARG A O 1
ATOM 684 N N . LYS A 1 88 ? 11.112 -10.049 -26.704 1.00 87.00 88 LYS A N 1
ATOM 685 C CA . LYS A 1 88 ? 10.520 -8.780 -26.270 1.00 87.00 88 LYS A CA 1
ATOM 686 C C . LYS A 1 88 ? 9.711 -8.149 -27.419 1.00 87.00 88 LYS A C 1
ATOM 688 O O . LYS A 1 88 ? 10.271 -7.963 -28.507 1.00 87.00 88 LYS A O 1
ATOM 693 N N . PRO A 1 89 ? 8.417 -7.845 -27.204 1.00 91.69 89 PRO A N 1
ATOM 694 C CA . PRO A 1 89 ? 7.600 -7.156 -28.194 1.00 91.69 89 PRO A CA 1
ATOM 695 C C . PRO A 1 89 ? 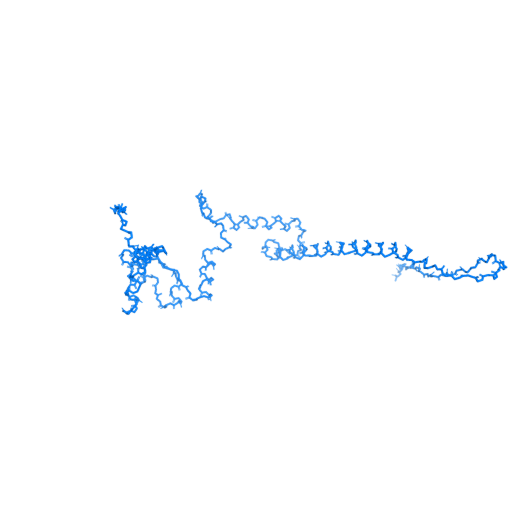8.097 -5.722 -28.424 1.00 91.69 89 PRO A C 1
ATOM 697 O O . PRO A 1 89 ? 8.896 -5.179 -27.657 1.00 91.69 89 PRO A O 1
ATOM 700 N N . ASP A 1 90 ? 7.643 -5.093 -29.505 1.00 94.81 90 ASP A N 1
ATOM 701 C CA . ASP A 1 90 ? 7.978 -3.702 -29.794 1.00 94.81 90 ASP A CA 1
ATOM 702 C C . ASP A 1 90 ? 7.314 -2.733 -28.793 1.00 94.81 90 ASP A C 1
ATOM 704 O O . ASP A 1 90 ? 6.355 -3.072 -28.093 1.00 94.81 90 ASP A O 1
ATOM 708 N N . LYS A 1 91 ? 7.816 -1.491 -28.733 1.00 95.25 91 LYS A N 1
ATOM 709 C CA . LYS A 1 91 ? 7.401 -0.497 -27.726 1.00 95.25 91 LYS A CA 1
ATOM 710 C C . LYS A 1 91 ? 5.893 -0.225 -27.730 1.00 95.25 91 LYS A C 1
ATOM 712 O O . LYS A 1 91 ? 5.314 -0.043 -26.662 1.00 95.25 91 LYS A O 1
ATOM 717 N N . LEU A 1 92 ? 5.257 -0.186 -28.904 1.00 95.81 92 LEU A N 1
ATOM 718 C CA . LEU A 1 92 ? 3.822 0.086 -29.000 1.00 95.81 92 LEU A CA 1
ATOM 719 C C . LEU A 1 92 ? 3.009 -1.090 -28.456 1.00 95.81 92 LEU A C 1
ATOM 721 O O . LEU A 1 92 ? 2.035 -0.886 -27.731 1.00 95.81 92 LEU A O 1
ATOM 725 N N . THR A 1 93 ? 3.427 -2.312 -28.772 1.00 95.00 93 THR A N 1
ATOM 726 C CA . THR A 1 93 ? 2.788 -3.528 -28.266 1.00 95.00 93 THR A CA 1
ATOM 727 C C . THR A 1 93 ? 2.920 -3.643 -26.747 1.00 95.00 93 THR A C 1
ATOM 729 O O . THR A 1 93 ? 1.909 -3.882 -26.088 1.00 95.00 93 THR A O 1
ATOM 732 N N . ILE A 1 94 ? 4.098 -3.352 -26.172 1.00 95.81 94 ILE A N 1
ATOM 733 C CA . ILE A 1 94 ? 4.292 -3.300 -24.708 1.00 95.81 94 ILE A CA 1
ATOM 734 C C . ILE A 1 94 ? 3.276 -2.349 -24.063 1.00 95.81 94 ILE A C 1
ATOM 736 O O . ILE A 1 94 ? 2.597 -2.724 -23.109 1.00 95.81 94 ILE A O 1
ATOM 740 N N . LEU A 1 95 ? 3.114 -1.137 -24.606 1.00 96.75 95 LEU A N 1
ATOM 741 C CA . LEU A 1 95 ? 2.155 -0.160 -24.081 1.00 96.75 95 LEU A CA 1
ATOM 742 C C . LEU A 1 95 ? 0.705 -0.654 -24.177 1.00 96.75 95 LEU A C 1
ATOM 744 O O . LEU A 1 95 ? -0.062 -0.491 -23.229 1.00 96.75 95 LEU A O 1
ATOM 748 N N . ARG A 1 96 ? 0.317 -1.289 -25.290 1.00 95.19 96 ARG A N 1
ATOM 749 C CA . ARG A 1 96 ? -1.036 -1.852 -25.459 1.00 95.19 96 ARG A CA 1
ATOM 750 C C . ARG A 1 96 ? -1.323 -2.955 -24.443 1.00 95.19 96 ARG A C 1
ATOM 752 O O . ARG A 1 96 ? -2.399 -2.972 -23.846 1.00 95.19 96 ARG A O 1
ATOM 759 N N . MET A 1 97 ? -0.358 -3.841 -24.222 1.00 94.62 97 MET A N 1
ATOM 760 C CA . MET A 1 97 ? -0.470 -4.936 -23.259 1.00 94.62 97 MET A CA 1
ATOM 761 C C . MET A 1 97 ? -0.490 -4.420 -21.817 1.00 94.62 97 MET A C 1
ATOM 763 O O . MET A 1 97 ? -1.319 -4.867 -21.029 1.00 94.62 97 MET A O 1
ATOM 767 N N . ALA A 1 98 ? 0.324 -3.412 -21.490 1.00 95.00 98 ALA A N 1
ATOM 768 C CA . ALA A 1 98 ? 0.293 -2.742 -20.191 1.00 95.00 98 ALA A CA 1
ATOM 769 C C . ALA A 1 98 ? -1.063 -2.074 -19.913 1.00 95.00 98 ALA A C 1
ATOM 771 O O . ALA A 1 98 ? -1.603 -2.190 -18.814 1.00 95.00 98 ALA A O 1
ATOM 772 N N . VAL A 1 99 ? -1.660 -1.415 -20.914 1.00 93.50 99 VAL A N 1
ATOM 773 C CA . VAL A 1 99 ? -3.010 -0.840 -20.793 1.00 93.50 99 VAL A CA 1
ATOM 774 C C . VAL A 1 99 ? -4.049 -1.930 -20.538 1.00 93.50 99 VAL A C 1
ATOM 776 O O . VAL A 1 99 ? -4.915 -1.743 -19.685 1.00 93.50 99 VAL A O 1
ATOM 779 N N . ALA A 1 100 ? -3.971 -3.062 -21.240 1.00 91.19 100 ALA A N 1
ATOM 780 C CA . ALA A 1 100 ? -4.862 -4.196 -21.001 1.00 91.19 100 ALA A CA 1
ATOM 781 C C . ALA A 1 100 ? -4.690 -4.764 -19.581 1.00 91.19 100 ALA A C 1
ATOM 783 O O . ALA A 1 100 ? -5.683 -4.974 -18.890 1.00 91.19 100 ALA A O 1
ATOM 784 N N . HIS A 1 101 ? -3.448 -4.914 -19.112 1.00 91.00 101 HIS A N 1
ATOM 785 C CA . HIS A 1 101 ? -3.137 -5.362 -17.754 1.00 91.00 101 HIS A CA 1
ATOM 786 C C . HIS A 1 101 ? -3.701 -4.410 -16.689 1.00 91.00 101 HIS A C 1
ATOM 788 O O . HIS A 1 101 ? -4.412 -4.844 -15.789 1.00 91.00 101 HIS A O 1
ATOM 794 N N . MET A 1 102 ? -3.495 -3.097 -16.835 1.00 88.38 102 MET A N 1
ATOM 795 C CA . MET A 1 102 ? -4.073 -2.103 -15.921 1.00 88.38 102 MET A CA 1
ATOM 796 C C . MET A 1 102 ? -5.605 -2.079 -15.947 1.00 88.38 102 MET A C 1
ATOM 798 O O . MET A 1 102 ? -6.230 -1.791 -14.929 1.00 88.38 102 MET A O 1
ATOM 802 N N . LYS A 1 103 ? -6.226 -2.337 -17.104 1.00 86.00 103 LYS A N 1
ATOM 803 C CA . LYS A 1 103 ? -7.686 -2.461 -17.206 1.00 86.00 103 LYS A CA 1
ATOM 804 C C . LYS A 1 103 ? -8.195 -3.711 -16.499 1.00 86.00 103 LYS A C 1
ATOM 806 O O . LYS A 1 103 ? -9.237 -3.617 -15.875 1.00 86.00 103 LYS A O 1
ATOM 811 N N . ALA A 1 104 ? -7.478 -4.831 -16.568 1.00 83.75 104 ALA A N 1
ATOM 812 C CA . ALA A 1 104 ? -7.830 -6.047 -15.836 1.00 83.75 104 ALA A CA 1
ATOM 813 C C . ALA A 1 104 ? -7.673 -5.860 -14.317 1.00 83.75 104 ALA A C 1
ATOM 815 O O . ALA A 1 104 ? -8.589 -6.180 -13.566 1.00 83.75 104 ALA A O 1
ATOM 816 N N . LEU A 1 105 ? -6.571 -5.240 -13.876 1.00 79.00 105 LEU A N 1
ATOM 817 C CA . LEU A 1 105 ? -6.335 -4.890 -12.469 1.00 79.00 105 LEU A CA 1
ATOM 818 C C . LEU A 1 105 ? -7.438 -3.980 -11.908 1.00 79.00 105 LEU A C 1
ATOM 820 O O . LEU A 1 105 ? -7.944 -4.218 -10.819 1.00 79.00 105 LEU A O 1
ATOM 824 N N . ARG A 1 106 ? -7.856 -2.964 -12.674 1.00 72.25 106 ARG A N 1
ATOM 825 C CA . ARG A 1 106 ? -8.970 -2.071 -12.302 1.00 72.25 106 ARG A CA 1
ATOM 826 C C . ARG A 1 106 ? -10.363 -2.640 -12.611 1.00 72.25 106 ARG A C 1
ATOM 828 O O . ARG A 1 106 ? -11.356 -2.022 -12.249 1.00 72.25 106 ARG A O 1
ATOM 835 N N . GLY A 1 107 ? -10.451 -3.765 -13.318 1.00 58.38 107 GLY A N 1
ATOM 836 C CA . GLY A 1 107 ? -11.656 -4.246 -14.006 1.00 58.38 107 GLY A CA 1
ATOM 837 C C . GLY A 1 107 ? -12.382 -5.402 -13.331 1.00 58.38 107 GLY A C 1
ATOM 838 O O . GLY A 1 107 ? -13.251 -6.001 -13.956 1.00 58.38 107 GLY A O 1
ATOM 839 N N . THR A 1 108 ? -12.056 -5.712 -12.075 1.00 54.00 108 THR A N 1
ATOM 840 C CA . THR A 1 108 ? -12.731 -6.788 -11.323 1.00 54.00 108 THR A CA 1
ATOM 841 C C . THR A 1 108 ? -12.910 -6.486 -9.830 1.00 54.00 108 THR A C 1
ATOM 843 O O . THR A 1 108 ? -13.233 -7.385 -9.063 1.00 54.00 108 THR A O 1
ATOM 846 N N . GLY A 1 109 ? -12.742 -5.230 -9.401 1.00 52.31 109 GLY A N 1
ATOM 847 C CA . GLY A 1 109 ? -12.866 -4.849 -7.992 1.00 52.31 109 GLY A CA 1
ATOM 848 C C . GLY A 1 109 ? -13.298 -3.395 -7.800 1.00 52.31 109 GLY A C 1
ATOM 849 O O . GLY A 1 109 ? -12.537 -2.472 -8.063 1.00 52.31 109 GLY A O 1
ATOM 850 N N . ASN A 1 110 ? -14.521 -3.226 -7.302 1.00 50.66 110 ASN A N 1
ATOM 851 C CA . ASN A 1 110 ? -14.936 -2.149 -6.398 1.00 50.66 110 ASN A CA 1
ATOM 852 C C . ASN A 1 110 ? -14.848 -0.678 -6.851 1.00 50.66 110 ASN A C 1
ATOM 854 O O . ASN A 1 110 ? -14.694 0.202 -6.006 1.00 50.66 110 ASN A O 1
ATOM 858 N N . THR A 1 111 ? -15.099 -0.340 -8.119 1.00 48.16 111 THR A N 1
ATOM 859 C CA . THR A 1 111 ? -15.707 0.982 -8.363 1.00 48.16 111 THR A CA 1
ATOM 860 C C . THR A 1 1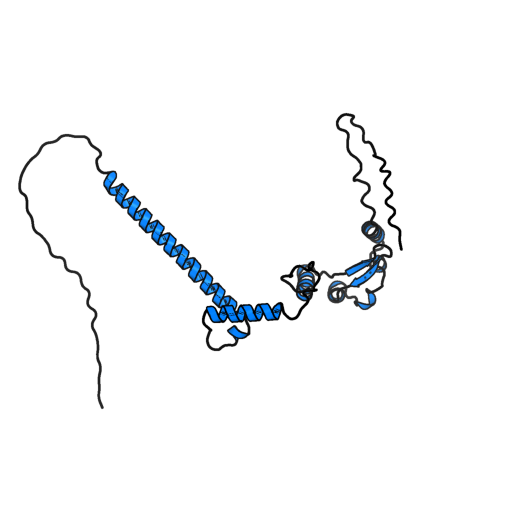11 ? -17.186 0.878 -8.012 1.00 48.16 111 THR A C 1
ATOM 862 O O . THR A 1 111 ? -18.022 0.644 -8.886 1.00 48.16 111 THR A O 1
ATOM 865 N N . SER A 1 112 ? -17.511 0.992 -6.722 1.00 43.62 112 SER A N 1
ATOM 866 C CA . SER A 1 112 ? -18.869 1.341 -6.311 1.00 43.62 112 SER A CA 1
ATOM 867 C C . SER A 1 112 ? -19.294 2.540 -7.153 1.00 43.62 112 SER A C 1
ATOM 869 O O . SER A 1 112 ? -18.551 3.511 -7.287 1.00 43.62 112 SER A O 1
ATOM 871 N N . THR A 1 113 ? -20.464 2.455 -7.773 1.00 48.69 113 THR A N 1
ATOM 872 C CA . THR A 1 113 ? -21.013 3.485 -8.664 1.00 48.69 113 THR A CA 1
ATOM 873 C C . THR A 1 113 ? -21.325 4.809 -7.954 1.00 48.69 113 THR A C 1
ATOM 875 O O . THR A 1 113 ? -21.745 5.759 -8.606 1.00 48.69 113 THR A O 1
ATOM 878 N N . ASP A 1 114 ? -21.084 4.892 -6.645 1.00 45.59 114 ASP A N 1
ATOM 8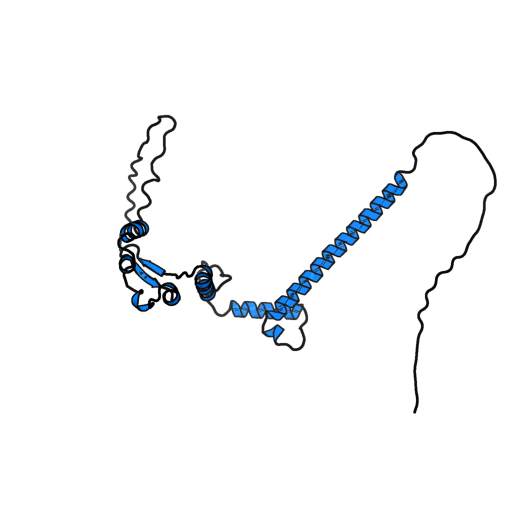79 C CA . ASP A 1 114 ? -21.148 6.110 -5.847 1.00 45.59 114 ASP A CA 1
ATOM 880 C C . ASP A 1 114 ? -19.766 6.764 -5.790 1.00 45.59 114 ASP A C 1
ATOM 882 O O . ASP A 1 114 ? -18.850 6.272 -5.129 1.00 45.59 114 ASP A O 1
ATOM 886 N N . GLY A 1 115 ? -19.616 7.868 -6.524 1.00 49.44 115 GLY A N 1
ATOM 887 C CA . GLY A 1 115 ? -18.370 8.579 -6.832 1.00 49.44 115 GLY A CA 1
ATOM 888 C C . GLY A 1 115 ? -17.603 9.217 -5.664 1.00 49.44 115 GLY A C 1
ATOM 889 O O . GLY A 1 115 ? -17.137 10.346 -5.797 1.00 49.44 115 GLY A O 1
ATOM 890 N N . THR A 1 116 ? -17.418 8.504 -4.553 1.00 50.53 116 THR A N 1
ATOM 891 C CA . THR A 1 116 ? -16.691 8.982 -3.365 1.00 50.53 116 THR A CA 1
ATOM 892 C C . THR A 1 116 ? -15.464 8.128 -3.029 1.00 50.53 116 THR A C 1
ATOM 894 O O . THR A 1 116 ? -14.630 8.548 -2.227 1.00 50.53 116 THR A O 1
ATOM 897 N N . TYR A 1 117 ? -15.279 6.960 -3.656 1.00 53.25 117 TYR A N 1
ATOM 898 C CA . TYR A 1 117 ? -14.100 6.132 -3.393 1.00 53.25 117 TYR A CA 1
ATOM 899 C C . TYR A 1 117 ? -12.943 6.500 -4.333 1.00 53.25 117 TYR A C 1
ATOM 901 O O . TYR A 1 117 ? -13.007 6.322 -5.551 1.00 53.25 117 TYR A O 1
ATOM 909 N N . LYS A 1 118 ? -11.877 7.063 -3.757 1.00 55.59 118 LYS A N 1
ATOM 910 C CA . LYS A 1 118 ? -10.632 7.374 -4.468 1.00 55.59 118 LYS A CA 1
ATOM 911 C C . LYS A 1 118 ? -10.018 6.061 -4.968 1.00 55.59 118 LYS A C 1
ATOM 913 O O . LYS A 1 118 ? -9.946 5.123 -4.181 1.00 55.59 118 LYS A O 1
ATOM 918 N N . PRO A 1 119 ? -9.543 5.963 -6.223 1.00 54.94 119 PRO A N 1
ATOM 919 C CA . PRO A 1 119 ? -8.770 4.801 -6.641 1.00 54.94 119 PRO A CA 1
ATOM 920 C C . PRO A 1 119 ? -7.489 4.747 -5.800 1.00 54.94 119 PRO A C 1
ATOM 922 O O . PRO A 1 119 ? -6.563 5.531 -6.016 1.00 54.94 119 PRO A O 1
ATOM 925 N N . SER A 1 120 ? -7.466 3.871 -4.799 1.00 63.47 120 SER A N 1
ATOM 926 C CA . SER A 1 120 ? -6.304 3.661 -3.942 1.00 63.47 120 SER A CA 1
ATOM 927 C C . SER A 1 120 ? -5.218 2.935 -4.735 1.00 63.47 120 SER A C 1
ATOM 929 O O . SER A 1 120 ? -5.496 1.987 -5.467 1.00 63.47 120 SER A O 1
ATOM 931 N N . PHE A 1 121 ? -3.974 3.413 -4.626 1.00 71.12 121 PHE A N 1
ATOM 932 C CA . PHE A 1 121 ? -2.800 2.752 -5.214 1.00 71.12 121 PHE A CA 1
ATOM 933 C C . PHE A 1 121 ? -2.590 1.351 -4.626 1.00 71.12 121 PHE A C 1
ATOM 935 O O . PHE A 1 121 ? -2.143 0.455 -5.331 1.00 71.12 121 PHE A O 1
ATOM 942 N N . LEU A 1 122 ? -2.950 1.191 -3.352 1.00 76.12 122 LEU A N 1
ATOM 943 C CA . LEU A 1 122 ? -2.960 -0.073 -2.638 1.00 76.12 122 LEU A CA 1
ATOM 944 C C . LEU A 1 122 ? -4.401 -0.538 -2.457 1.00 76.12 122 LEU A C 1
ATOM 946 O O . LEU A 1 122 ? -5.288 0.260 -2.151 1.00 76.12 122 LEU A O 1
ATOM 950 N N . THR A 1 123 ? -4.614 -1.833 -2.610 1.00 81.38 123 THR A N 1
ATOM 951 C CA . THR A 1 123 ? -5.826 -2.511 -2.158 1.00 81.38 123 THR A CA 1
ATOM 952 C C . THR A 1 123 ? -5.916 -2.488 -0.631 1.00 81.38 123 THR A C 1
ATOM 954 O O . THR A 1 123 ? -4.907 -2.347 0.063 1.00 81.38 123 THR A O 1
ATOM 957 N N . ASP A 1 124 ? -7.115 -2.690 -0.082 1.00 80.38 124 ASP A N 1
ATOM 958 C CA . ASP A 1 124 ? -7.305 -2.761 1.373 1.00 80.38 124 ASP A CA 1
ATOM 959 C C . ASP A 1 124 ? -6.451 -3.873 2.016 1.00 80.38 124 ASP A C 1
ATOM 961 O O . ASP A 1 124 ? -5.984 -3.722 3.142 1.00 80.38 124 ASP A O 1
ATOM 965 N N . GLN A 1 125 ? -6.185 -4.972 1.294 1.00 81.56 125 GLN A N 1
ATOM 966 C CA . GLN A 1 125 ? -5.308 -6.050 1.766 1.00 81.56 125 GLN A CA 1
ATOM 967 C C . GLN A 1 125 ? -3.834 -5.633 1.815 1.00 81.56 125 GLN A C 1
ATOM 969 O O . GLN A 1 125 ? -3.161 -5.913 2.806 1.00 81.56 125 GLN A O 1
ATOM 974 N N . GLU A 1 126 ? -3.339 -4.950 0.780 1.00 84.50 126 GLU A N 1
ATOM 975 C CA . GLU A 1 126 ? -1.967 -4.428 0.753 1.00 84.50 126 GLU A CA 1
ATOM 976 C C . GLU A 1 126 ? -1.770 -3.351 1.817 1.00 84.50 126 GLU A C 1
ATOM 978 O O . GLU A 1 126 ? -0.758 -3.349 2.511 1.00 84.50 126 GLU A O 1
ATOM 983 N N . LEU A 1 127 ? -2.760 -2.472 1.999 1.00 82.88 127 LEU A N 1
ATOM 984 C CA . LEU A 1 127 ? -2.730 -1.464 3.052 1.00 82.88 127 LEU A CA 1
ATOM 985 C C . LEU A 1 127 ? -2.723 -2.111 4.442 1.00 82.88 127 LEU A C 1
ATOM 987 O O . LEU A 1 127 ? -1.923 -1.727 5.293 1.00 82.88 127 LEU A O 1
ATOM 991 N N . LYS A 1 128 ? -3.577 -3.116 4.665 1.00 82.56 128 LYS A N 1
ATOM 992 C CA . LYS A 1 128 ? -3.607 -3.887 5.913 1.00 82.56 128 LYS A CA 1
ATOM 993 C C . LYS A 1 128 ? -2.250 -4.522 6.212 1.00 82.56 128 LYS A C 1
ATOM 995 O O . LYS A 1 128 ? -1.771 -4.429 7.338 1.00 82.56 128 LYS A O 1
ATOM 1000 N N . HIS A 1 129 ? -1.646 -5.171 5.218 1.00 85.69 129 HIS A N 1
ATOM 1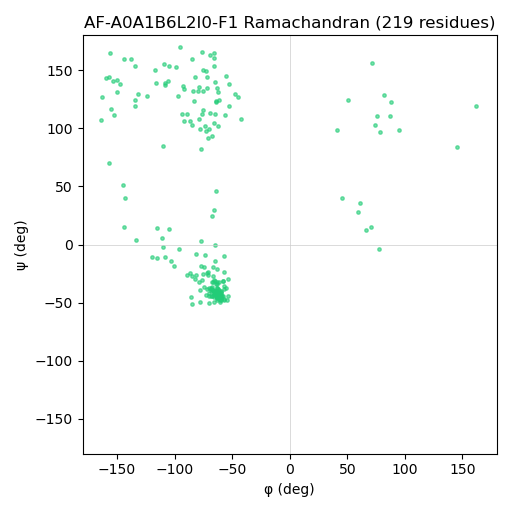001 C CA . HIS A 1 129 ? -0.348 -5.820 5.373 1.00 85.69 129 HIS A CA 1
ATOM 1002 C C . HIS A 1 129 ? 0.764 -4.801 5.640 1.00 85.69 129 HIS A C 1
ATOM 1004 O O . HIS A 1 129 ? 1.547 -4.994 6.560 1.00 85.69 129 HIS A O 1
ATOM 1010 N N . LEU A 1 130 ? 0.767 -3.676 4.920 1.00 86.31 130 LEU A N 1
ATOM 1011 C CA . LEU A 1 130 ? 1.726 -2.593 5.124 1.00 86.31 130 LEU A CA 1
ATOM 1012 C C . LEU A 1 130 ? 1.654 -2.006 6.540 1.00 86.31 130 LEU A C 1
ATOM 1014 O O . LEU A 1 130 ? 2.691 -1.786 7.158 1.00 86.31 130 LEU A O 1
ATOM 1018 N N . ILE A 1 131 ? 0.449 -1.746 7.060 1.00 84.88 131 ILE A N 1
ATOM 1019 C CA . ILE A 1 131 ? 0.267 -1.232 8.429 1.00 84.88 131 ILE A CA 1
ATOM 1020 C C . ILE A 1 131 ? 0.782 -2.245 9.453 1.00 84.88 131 ILE A C 1
ATOM 1022 O O . ILE A 1 131 ? 1.445 -1.859 10.415 1.00 84.88 131 ILE A O 1
ATOM 1026 N N . LEU A 1 132 ? 0.494 -3.529 9.237 1.00 85.88 132 LEU A N 1
ATOM 1027 C CA . LEU A 1 132 ? 0.968 -4.589 10.114 1.00 85.88 132 LEU A CA 1
ATOM 1028 C C . LEU A 1 132 ? 2.501 -4.680 10.101 1.00 85.88 132 LEU A C 1
ATOM 1030 O O . LEU A 1 132 ? 3.097 -4.685 11.164 1.00 85.88 132 LEU A O 1
ATOM 1034 N N . GLU A 1 133 ? 3.146 -4.687 8.933 1.00 85.25 133 GLU A N 1
ATOM 1035 C CA . GLU A 1 133 ? 4.611 -4.799 8.850 1.00 85.25 133 GLU A CA 1
ATOM 1036 C C . GLU A 1 133 ? 5.355 -3.551 9.339 1.00 85.25 133 GLU A C 1
ATOM 1038 O O . GLU A 1 133 ? 6.431 -3.658 9.921 1.00 85.25 133 GLU A O 1
ATOM 1043 N N . ALA A 1 134 ? 4.823 -2.355 9.074 1.00 88.06 134 ALA A N 1
ATOM 1044 C CA . ALA A 1 134 ? 5.529 -1.113 9.379 1.00 88.06 134 ALA A CA 1
ATOM 1045 C C . ALA A 1 134 ? 5.329 -0.638 10.824 1.00 88.06 134 ALA A C 1
ATOM 1047 O O . ALA A 1 134 ? 6.170 0.100 11.340 1.00 88.06 134 ALA A O 1
ATOM 1048 N N . ALA A 1 135 ? 4.201 -0.989 11.446 1.00 86.19 135 ALA A N 1
ATOM 1049 C CA . ALA A 1 135 ? 3.792 -0.430 12.731 1.00 86.19 135 ALA A CA 1
ATOM 1050 C C . ALA A 1 135 ? 3.320 -1.475 13.750 1.00 86.19 135 ALA A C 1
ATOM 1052 O O . ALA A 1 135 ? 2.832 -1.070 14.804 1.00 86.19 135 ALA A O 1
ATOM 1053 N N . ASP A 1 136 ? 3.397 -2.776 13.435 1.00 87.25 136 ASP A N 1
ATOM 1054 C CA . ASP A 1 136 ? 2.777 -3.851 14.225 1.00 87.25 136 ASP A CA 1
ATOM 1055 C C . ASP A 1 136 ? 1.332 -3.486 14.617 1.00 87.25 136 ASP A C 1
ATOM 1057 O O . ASP A 1 136 ? 0.886 -3.658 15.749 1.00 87.25 136 ASP A O 1
ATOM 1061 N N . GLY A 1 137 ? 0.612 -2.875 13.669 1.00 88.62 137 GLY A N 1
ATOM 1062 C CA . GLY A 1 137 ? -0.683 -2.250 13.899 1.00 88.62 137 GLY A CA 1
ATOM 1063 C C . GLY A 1 137 ? -1.845 -3.073 13.356 1.00 88.62 137 GLY A C 1
ATOM 1064 O O . GLY A 1 137 ? -1.727 -3.801 12.369 1.00 88.62 137 GLY A O 1
ATOM 1065 N N . PHE A 1 138 ? -3.019 -2.899 13.960 1.00 91.44 138 PHE A N 1
ATOM 1066 C CA . PHE A 1 138 ? -4.271 -3.460 13.462 1.00 91.44 138 PHE A CA 1
ATOM 1067 C C . PHE A 1 138 ? -5.386 -2.414 13.486 1.00 91.44 138 PHE A C 1
ATOM 1069 O O . PHE A 1 138 ? -5.374 -1.470 14.274 1.00 91.44 138 PHE A O 1
ATOM 1076 N N . LEU A 1 139 ? -6.363 -2.586 12.596 1.00 91.12 139 LEU A N 1
ATOM 1077 C CA . LEU A 1 139 ? -7.536 -1.723 12.522 1.00 91.12 139 LEU A CA 1
ATOM 1078 C C . LEU A 1 139 ? -8.670 -2.300 13.369 1.00 91.12 139 LEU A C 1
ATOM 1080 O O . LEU A 1 139 ? -8.972 -3.490 13.275 1.00 91.12 139 LEU A O 1
ATOM 1084 N N . PHE A 1 140 ? -9.347 -1.445 14.125 1.00 93.25 140 PHE A N 1
ATOM 1085 C CA . PHE A 1 140 ? -10.590 -1.776 14.807 1.00 93.25 140 PHE A CA 1
ATOM 1086 C C . PHE A 1 140 ? -11.532 -0.570 14.812 1.00 93.25 140 PHE A C 1
ATOM 1088 O O . PHE A 1 140 ? -11.109 0.569 14.619 1.00 93.25 140 PHE A O 1
ATOM 1095 N N . VAL A 1 141 ? -12.821 -0.830 15.003 1.00 93.56 141 VAL A N 1
ATOM 1096 C CA . VAL A 1 141 ? -13.871 0.184 15.089 1.00 93.56 141 VAL A CA 1
ATOM 1097 C C . VAL A 1 141 ? -14.715 -0.116 16.316 1.00 93.56 141 VAL A C 1
ATOM 1099 O O . VAL A 1 141 ? -15.188 -1.241 16.493 1.00 93.56 141 VAL A O 1
ATOM 1102 N N . VAL A 1 142 ? -14.914 0.905 17.142 1.00 94.00 142 VAL A N 1
ATOM 1103 C CA . VAL A 1 142 ? -15.742 0.864 18.349 1.00 94.00 142 VAL A CA 1
ATOM 1104 C C . VAL A 1 142 ? -16.909 1.826 18.219 1.00 94.00 142 VAL A C 1
ATOM 1106 O O . VAL A 1 142 ? -16.799 2.854 17.550 1.00 94.00 142 VAL A O 1
ATOM 1109 N N . THR A 1 143 ? -18.025 1.515 18.869 1.00 91.94 143 THR A N 1
ATOM 1110 C CA . THR A 1 143 ? -19.106 2.484 19.030 1.00 91.94 143 THR A CA 1
ATOM 1111 C C . THR A 1 143 ? -18.757 3.464 20.152 1.00 91.94 143 THR A C 1
ATOM 1113 O O . THR A 1 143 ? -18.277 3.066 21.214 1.00 91.94 143 THR A O 1
ATOM 1116 N N . CYS A 1 144 ? -18.979 4.759 19.929 1.00 88.31 144 CYS A N 1
ATOM 1117 C CA . CYS A 1 144 ? -18.605 5.793 20.901 1.00 88.31 144 CYS A CA 1
ATOM 1118 C C . CYS A 1 144 ? -19.492 5.798 22.157 1.00 88.31 144 CYS A C 1
ATOM 1120 O O . CYS A 1 144 ? -19.081 6.285 23.203 1.00 88.31 144 CYS A O 1
ATOM 1122 N N . ASP A 1 145 ? -20.711 5.270 22.054 1.00 85.44 145 ASP A N 1
ATOM 1123 C CA . ASP A 1 145 ? -21.711 5.246 23.122 1.00 85.44 145 ASP A CA 1
ATOM 1124 C C . ASP A 1 145 ? -21.439 4.157 24.171 1.00 85.44 145 ASP A C 1
ATOM 1126 O O . ASP A 1 145 ? -21.438 4.423 25.370 1.00 85.44 145 ASP A O 1
ATOM 1130 N N . THR A 1 146 ? -21.200 2.928 23.718 1.00 85.94 146 THR A N 1
ATOM 1131 C CA . THR A 1 146 ? -21.051 1.742 24.568 1.00 85.94 146 THR A CA 1
ATOM 1132 C C . THR A 1 146 ? -19.614 1.236 24.632 1.00 85.94 146 THR A C 1
ATOM 1134 O O . THR A 1 146 ? -19.319 0.378 25.458 1.00 85.94 146 THR A O 1
ATOM 1137 N N . GLY A 1 147 ? -18.709 1.749 23.788 1.00 88.94 147 GLY A N 1
ATOM 1138 C CA . GLY A 1 147 ? -17.334 1.255 23.678 1.00 88.94 147 GLY A CA 1
ATOM 1139 C C . GLY A 1 147 ? -17.246 -0.132 23.036 1.00 88.94 147 GLY A C 1
ATOM 1140 O O . GLY A 1 147 ? -16.219 -0.803 23.146 1.00 88.94 147 GLY A O 1
ATOM 1141 N N . ARG A 1 148 ? -18.319 -0.595 22.386 1.00 93.06 148 ARG A N 1
ATOM 1142 C CA . ARG A 1 148 ? -18.397 -1.945 21.833 1.00 93.06 148 ARG A CA 1
ATOM 1143 C C . ARG A 1 148 ? -17.658 -2.041 20.508 1.00 93.06 148 ARG A C 1
ATOM 1145 O O . ARG A 1 148 ? -17.885 -1.232 19.612 1.00 93.06 148 ARG A O 1
ATOM 1152 N N . ILE A 1 149 ? -16.818 -3.060 20.356 1.00 94.00 149 ILE A N 1
ATOM 1153 C CA . ILE A 1 149 ? -16.071 -3.304 19.120 1.00 94.00 149 ILE A CA 1
ATOM 1154 C C . ILE A 1 149 ? -17.019 -3.888 18.064 1.00 94.00 149 ILE A C 1
ATOM 1156 O O . ILE A 1 149 ? -17.544 -4.990 18.230 1.00 94.00 149 ILE A O 1
ATOM 1160 N N . ILE A 1 150 ? -17.233 -3.154 16.970 1.00 93.62 150 ILE A N 1
ATOM 1161 C CA . ILE A 1 150 ? -18.097 -3.554 15.842 1.00 93.62 150 ILE A CA 1
ATOM 1162 C C . ILE A 1 150 ? -17.314 -4.092 14.649 1.00 93.62 150 ILE A C 1
ATOM 1164 O O . ILE A 1 150 ? -17.880 -4.754 13.785 1.00 93.62 150 ILE A O 1
ATOM 1168 N N . TYR A 1 151 ? -16.019 -3.799 14.584 1.00 93.31 151 TYR A N 1
ATOM 1169 C CA . TYR A 1 151 ? -15.125 -4.333 13.571 1.00 93.31 151 TYR A CA 1
ATOM 1170 C C . TYR A 1 151 ? -13.721 -4.444 14.146 1.00 93.31 151 TYR A C 1
ATOM 1172 O O . TYR A 1 151 ? -13.269 -3.566 14.875 1.00 93.31 151 TYR A O 1
ATOM 1180 N N . VAL A 1 152 ? -13.016 -5.506 13.787 1.00 93.06 152 VAL A N 1
ATOM 1181 C CA . VAL A 1 152 ? -11.596 -5.678 14.085 1.00 93.06 152 VAL A CA 1
ATOM 1182 C C . VAL A 1 152 ? -10.968 -6.469 12.947 1.00 93.06 152 VAL A C 1
ATOM 1184 O O . VAL A 1 152 ? -11.587 -7.395 12.428 1.00 93.06 152 VAL A O 1
ATOM 1187 N N . SER A 1 153 ? -9.774 -6.074 12.522 1.00 91.06 153 SER A N 1
ATOM 1188 C CA . SER A 1 153 ? -9.007 -6.766 11.489 1.00 91.06 153 SER A CA 1
ATOM 1189 C C . SER A 1 153 ? -8.432 -8.078 12.030 1.00 91.06 153 SER A C 1
ATOM 1191 O O . SER A 1 153 ? -8.061 -8.165 13.196 1.00 91.06 153 SER A O 1
ATOM 1193 N N . ASP A 1 154 ? -8.268 -9.077 11.166 1.00 89.06 154 ASP A N 1
ATOM 1194 C CA . ASP A 1 154 ? -7.559 -10.338 11.458 1.00 89.06 154 ASP A CA 1
ATOM 1195 C C . ASP A 1 154 ? -6.101 -10.133 11.921 1.00 89.06 154 ASP A C 1
ATOM 1197 O O . ASP A 1 154 ? -5.565 -10.947 12.670 1.00 89.06 154 ASP A O 1
ATOM 1201 N N . SER A 1 155 ? -5.491 -8.999 11.560 1.00 89.75 155 SER A N 1
ATOM 1202 C CA . SER A 1 155 ? -4.197 -8.532 12.073 1.00 89.75 155 SER A CA 1
ATOM 1203 C C . SER A 1 155 ? -4.133 -8.372 13.602 1.00 89.75 155 SER A C 1
ATOM 1205 O O . SER A 1 155 ? -3.044 -8.200 14.132 1.00 89.75 155 SER A O 1
ATOM 1207 N N . VAL A 1 156 ? -5.245 -8.454 14.341 1.00 92.12 156 VAL A N 1
ATOM 1208 C CA . VAL A 1 156 ? -5.218 -8.461 15.817 1.00 92.12 156 VAL A CA 1
ATOM 1209 C C . VAL A 1 156 ? -4.478 -9.676 16.388 1.00 92.12 156 VAL A C 1
ATOM 1211 O O . VAL A 1 156 ? -3.818 -9.568 17.420 1.00 92.12 156 VAL A O 1
ATOM 1214 N N . SER A 1 157 ? -4.531 -10.825 15.707 1.00 90.94 157 SER A N 1
ATOM 1215 C CA . SER A 1 157 ? -3.879 -12.055 16.165 1.00 90.94 157 SER A CA 1
ATOM 1216 C C . SER A 1 157 ? -2.352 -11.964 16.194 1.00 90.94 157 SER A C 1
ATOM 1218 O O . SER A 1 157 ? -1.787 -12.272 17.236 1.00 90.94 157 SER A O 1
ATOM 1220 N N . PRO A 1 158 ? -1.652 -11.515 15.136 1.00 90.25 158 PRO A N 1
ATOM 1221 C CA . PRO A 1 158 ? -0.203 -11.340 15.215 1.00 90.25 158 PRO A CA 1
ATOM 1222 C C . PRO A 1 158 ? 0.237 -10.228 16.181 1.00 90.25 158 PRO A C 1
ATOM 1224 O O . PRO A 1 158 ? 1.331 -10.326 16.722 1.00 90.25 158 PRO A O 1
ATOM 1227 N N . VAL A 1 159 ? -0.590 -9.202 16.423 1.00 90.19 159 VAL A N 1
ATOM 1228 C CA . VAL A 1 159 ? -0.206 -8.048 17.259 1.00 90.19 159 VAL A CA 1
ATOM 1229 C C . VAL A 1 159 ? -0.437 -8.301 18.749 1.00 90.19 159 VAL A C 1
ATOM 1231 O O . VAL A 1 159 ? 0.458 -8.091 19.562 1.00 90.19 159 VAL A O 1
ATOM 1234 N N . LEU A 1 160 ? -1.643 -8.740 19.121 1.00 89.94 160 LEU A N 1
ATOM 1235 C CA . LEU A 1 160 ? -2.058 -8.895 20.521 1.00 89.94 160 LEU A CA 1
ATOM 1236 C C . LEU A 1 160 ? -2.218 -10.357 20.950 1.00 89.94 160 LEU A C 1
ATOM 1238 O O . LEU A 1 160 ? -2.540 -10.620 22.104 1.00 89.94 160 LEU A O 1
ATOM 1242 N N . ASN A 1 161 ? -2.012 -11.314 20.040 1.00 91.62 161 ASN A N 1
ATOM 1243 C CA . ASN A 1 161 ? -2.188 -12.746 20.291 1.00 91.62 161 ASN A CA 1
ATOM 1244 C C . ASN A 1 161 ? -3.617 -13.140 20.723 1.00 91.62 161 ASN A C 1
ATOM 1246 O O . ASN A 1 161 ? -3.815 -14.146 21.404 1.00 91.62 161 ASN A O 1
ATOM 1250 N N . HIS A 1 162 ? -4.614 -12.364 20.286 1.00 90.62 162 HIS A N 1
ATOM 1251 C CA . HIS A 1 162 ? -6.037 -12.622 20.510 1.00 90.62 162 HIS A CA 1
ATOM 1252 C C . HIS A 1 162 ? -6.764 -13.032 19.231 1.00 90.62 162 HIS A C 1
ATOM 1254 O O . HIS A 1 162 ? -6.364 -12.696 18.111 1.00 90.62 162 HIS A O 1
ATOM 1260 N N . SER A 1 163 ? -7.875 -13.750 19.392 1.00 92.19 163 SER A N 1
ATOM 1261 C CA . SER A 1 163 ? -8.727 -14.111 18.260 1.00 92.19 163 SER A CA 1
ATOM 1262 C C . SER A 1 163 ? -9.674 -12.967 17.892 1.00 92.19 163 SER A C 1
ATOM 1264 O O . SER A 1 163 ? -10.223 -12.285 18.759 1.00 92.19 163 SER A O 1
ATOM 1266 N N . GLN A 1 164 ? -9.938 -12.801 16.594 1.00 92.25 164 GLN A N 1
ATOM 1267 C CA . GLN A 1 164 ? -10.937 -11.844 16.109 1.00 92.25 164 GLN A CA 1
ATOM 1268 C C . GLN A 1 164 ? -12.313 -12.084 16.749 1.00 92.25 164 GLN A C 1
ATOM 1270 O O . GLN A 1 164 ? -13.003 -11.127 17.074 1.00 92.25 164 GLN A O 1
ATOM 1275 N N . SER A 1 165 ? -12.699 -13.342 16.973 1.00 91.94 165 SER A N 1
ATOM 1276 C CA . SER A 1 165 ? -13.975 -13.712 17.598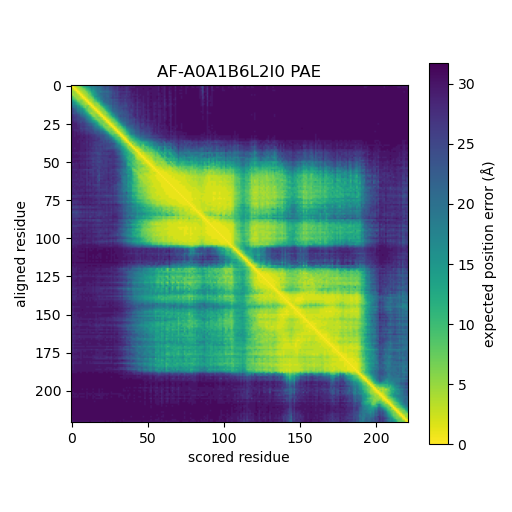 1.00 91.94 165 SER A CA 1
ATOM 1277 C C . SER A 1 165 ? -14.110 -13.280 19.057 1.00 91.94 165 SER A C 1
ATOM 1279 O O . SER A 1 165 ? -15.221 -13.033 19.505 1.00 91.94 165 SER A O 1
ATOM 1281 N N . GLU A 1 166 ? -13.003 -13.217 19.794 1.00 90.31 166 GLU A N 1
ATOM 1282 C CA . GLU A 1 166 ? -12.985 -12.793 21.198 1.00 90.31 166 GLU A CA 1
ATOM 1283 C C . GLU A 1 166 ? -13.079 -11.270 21.311 1.00 90.31 166 GLU A C 1
ATOM 1285 O O . GLU A 1 166 ? -13.795 -10.743 22.157 1.00 90.31 166 GLU A O 1
ATOM 1290 N N . TRP A 1 167 ? -12.393 -10.560 20.414 1.00 91.69 167 TRP A N 1
ATOM 1291 C CA . TRP A 1 167 ? -12.441 -9.101 20.360 1.00 91.69 167 TRP A CA 1
ATOM 1292 C C . TRP A 1 167 ? -13.756 -8.583 19.779 1.00 91.69 167 TRP A C 1
ATOM 1294 O O . TRP A 1 167 ? -14.289 -7.570 20.236 1.00 91.69 167 TRP A O 1
ATOM 1304 N N . PHE A 1 168 ? -14.315 -9.270 18.789 1.00 93.25 168 PHE A N 1
ATOM 1305 C CA . PHE A 1 168 ? -15.545 -8.847 18.139 1.00 93.25 168 PHE A CA 1
ATOM 1306 C C . PHE A 1 168 ? -16.733 -8.860 19.111 1.00 93.25 168 PHE A C 1
ATOM 1308 O O . PHE A 1 168 ? -17.069 -9.881 19.705 1.00 93.25 168 PHE A O 1
ATOM 1315 N N . GLY A 1 169 ? -17.408 -7.718 19.258 1.00 90.38 169 GLY A N 1
ATOM 1316 C CA . GLY A 1 169 ? -18.570 -7.573 20.135 1.00 90.38 169 GLY A CA 1
ATOM 1317 C C . GLY A 1 169 ? -18.252 -7.444 21.629 1.00 90.38 169 GLY A C 1
ATOM 1318 O O . GLY A 1 169 ? -19.186 -7.216 22.407 1.00 90.38 169 GLY A O 1
ATOM 1319 N N . SER A 1 170 ? -16.981 -7.545 22.021 1.00 92.62 170 SER A N 1
ATOM 1320 C CA . SER A 1 170 ? -16.514 -7.212 23.371 1.00 92.62 170 SER A CA 1
ATOM 1321 C C . SER A 1 170 ? -16.426 -5.695 23.569 1.00 92.62 170 SER A C 1
ATOM 1323 O O . SER A 1 170 ? -16.519 -4.913 22.611 1.00 92.62 170 SER A O 1
ATOM 1325 N N . CYS A 1 171 ? -16.309 -5.263 24.823 1.00 92.44 171 CYS A N 1
ATOM 1326 C CA . CYS A 1 171 ? -16.163 -3.851 25.147 1.00 92.44 171 CYS A CA 1
ATOM 1327 C C . CYS A 1 171 ? -14.678 -3.481 25.217 1.00 92.44 171 CYS A C 1
ATOM 1329 O O . CYS A 1 171 ? -13.902 -4.169 25.872 1.00 92.44 171 CYS A O 1
ATOM 1331 N N . ILE A 1 172 ? -14.267 -2.372 24.592 1.00 93.06 172 ILE A N 1
ATOM 1332 C CA . ILE A 1 172 ? -12.852 -1.962 24.569 1.00 93.06 172 ILE A CA 1
ATOM 1333 C C . ILE A 1 172 ? -12.275 -1.766 25.976 1.00 93.06 172 ILE A C 1
ATOM 1335 O O . ILE A 1 172 ? -11.103 -2.044 26.205 1.00 93.06 172 ILE A O 1
ATOM 1339 N N . PHE A 1 173 ? -13.101 -1.350 26.939 1.00 91.38 173 PHE A N 1
ATOM 1340 C CA . PHE A 1 173 ? -12.681 -1.135 28.325 1.00 91.38 173 PHE A CA 1
ATOM 1341 C C . PHE A 1 173 ? -12.271 -2.424 29.052 1.00 91.38 173 PHE A C 1
ATOM 1343 O O . PHE A 1 173 ? -11.555 -2.338 30.042 1.00 91.38 173 PHE A O 1
ATOM 1350 N N . GLU A 1 174 ? -12.687 -3.599 28.570 1.00 90.56 174 GLU A N 1
ATOM 1351 C CA . GLU A 1 174 ? -12.285 -4.899 29.131 1.00 90.56 174 GLU A CA 1
ATOM 1352 C C . GLU A 1 174 ? -10.848 -5.273 28.745 1.00 90.56 174 GLU A C 1
ATOM 1354 O O . GLU A 1 174 ? -10.182 -6.000 29.476 1.00 90.56 174 GLU A O 1
ATOM 1359 N N . HIS A 1 175 ? -10.358 -4.736 27.623 1.00 89.75 175 HIS A N 1
ATOM 1360 C CA . HIS A 1 175 ? -9.015 -4.999 27.091 1.00 89.75 175 HIS A CA 1
ATOM 1361 C C . HIS A 1 175 ? -7.986 -3.939 27.497 1.00 89.75 175 HIS A C 1
ATOM 1363 O O . HIS A 1 175 ? -6.810 -4.050 27.157 1.00 89.75 175 HIS A O 1
ATOM 1369 N N . LEU A 1 176 ? -8.420 -2.889 28.198 1.00 92.56 176 LEU A N 1
ATOM 1370 C CA . LEU A 1 176 ? -7.574 -1.779 28.624 1.00 92.56 176 LEU A CA 1
ATOM 1371 C C . LEU A 1 176 ? -7.128 -1.933 30.074 1.00 92.56 176 LEU A C 1
ATOM 1373 O O . LEU A 1 176 ? -7.825 -2.493 30.919 1.00 92.56 176 LEU A O 1
ATOM 1377 N N . HIS A 1 177 ? -5.972 -1.350 30.386 1.00 93.75 177 HIS A N 1
ATOM 1378 C CA . HIS A 1 177 ? -5.529 -1.237 31.767 1.00 93.75 177 HIS A CA 1
ATOM 1379 C C . HIS A 1 177 ? -6.485 -0.317 32.557 1.00 93.75 177 HIS A C 1
ATOM 1381 O O . HIS A 1 177 ? -6.869 0.733 32.031 1.00 93.75 177 HIS A O 1
ATOM 1387 N N . PRO A 1 178 ? -6.840 -0.634 33.822 1.00 91.38 178 PRO A N 1
ATOM 1388 C CA . PRO A 1 178 ? -7.778 0.170 34.616 1.00 91.38 178 PRO A CA 1
ATOM 1389 C C . PRO A 1 178 ? -7.411 1.658 34.728 1.00 91.38 178 PRO A C 1
ATOM 1391 O O . PRO A 1 178 ? -8.295 2.504 34.828 1.00 91.38 178 PRO A O 1
ATOM 1394 N N . GLU A 1 179 ? -6.119 1.989 34.671 1.00 93.62 179 GLU A N 1
ATOM 1395 C CA . GLU A 1 179 ? -5.627 3.377 34.707 1.00 93.62 179 GLU A CA 1
ATOM 1396 C C . GLU A 1 179 ? -5.855 4.159 33.400 1.00 93.62 179 GLU A C 1
ATOM 1398 O O . GLU A 1 179 ? -5.833 5.392 33.404 1.00 93.62 179 GLU A O 1
ATOM 1403 N N . ASP A 1 180 ? -6.090 3.466 32.284 1.00 93.38 180 ASP A N 1
ATOM 1404 C CA . ASP A 1 180 ? -6.284 4.073 30.964 1.00 93.38 180 ASP A CA 1
ATOM 1405 C C . ASP A 1 180 ? -7.753 4.101 30.528 1.00 93.38 180 ASP A C 1
ATOM 1407 O O . ASP A 1 180 ? -8.108 4.870 29.633 1.00 93.38 180 ASP A O 1
ATOM 1411 N N . VAL A 1 181 ? -8.629 3.344 31.201 1.00 91.88 181 VAL A N 1
ATOM 1412 C CA . VAL A 1 181 ? -10.079 3.317 30.933 1.00 91.88 181 VAL A CA 1
ATOM 1413 C C . VAL A 1 181 ? -10.681 4.723 30.958 1.00 91.88 181 VAL A C 1
ATOM 1415 O O . VAL A 1 181 ? -11.446 5.079 30.063 1.00 91.88 181 VAL A O 1
ATOM 1418 N N . GLU A 1 182 ? -10.320 5.543 31.947 1.00 89.75 182 GLU A N 1
ATOM 1419 C CA . GLU A 1 182 ? -10.836 6.911 32.078 1.00 89.75 182 GLU A CA 1
ATOM 1420 C C . GLU A 1 182 ? -10.417 7.797 30.896 1.00 89.75 182 GLU A C 1
ATOM 1422 O O . GLU A 1 182 ? -11.248 8.491 30.312 1.00 89.75 182 GLU A O 1
ATOM 1427 N N . LYS A 1 183 ? -9.145 7.703 30.486 1.00 90.81 183 LYS A N 1
ATOM 1428 C CA . LYS A 1 183 ? -8.586 8.486 29.375 1.00 90.81 183 LYS A CA 1
ATOM 1429 C C . LYS A 1 183 ? -9.227 8.094 28.047 1.00 90.81 183 LYS A C 1
ATOM 1431 O O . LYS A 1 183 ? -9.582 8.959 27.255 1.00 90.81 183 LYS A O 1
ATOM 1436 N N . VAL A 1 184 ? -9.400 6.794 27.795 1.00 90.38 184 VAL A N 1
ATOM 1437 C CA . VAL A 1 184 ? -10.039 6.314 26.559 1.00 90.38 184 VAL A CA 1
ATOM 1438 C C . VAL A 1 184 ? -11.524 6.670 26.538 1.00 90.38 184 VAL A C 1
ATOM 1440 O O . VAL A 1 184 ? -12.044 7.057 25.493 1.00 90.38 184 VAL A O 1
ATOM 1443 N N . ARG A 1 185 ? -12.208 6.616 27.686 1.00 88.81 185 ARG A N 1
ATOM 1444 C CA . ARG A 1 185 ? -13.607 7.050 27.790 1.00 88.81 185 ARG A CA 1
ATOM 1445 C C . ARG A 1 185 ? -13.765 8.534 27.464 1.00 88.81 185 ARG A C 1
ATOM 1447 O O . ARG A 1 185 ? -14.730 8.900 26.799 1.00 88.81 185 ARG A O 1
ATOM 1454 N N . GLU A 1 186 ? -12.817 9.371 27.878 1.00 88.06 186 GLU A N 1
ATOM 1455 C CA . GLU A 1 186 ? -12.782 10.784 27.493 1.00 88.06 186 GLU A CA 1
ATOM 1456 C C . GLU A 1 186 ? -12.620 10.959 25.975 1.00 88.06 186 GLU A C 1
ATOM 1458 O O . GLU A 1 186 ? -13.343 11.755 25.388 1.00 88.06 186 GLU A O 1
ATOM 1463 N N . GLN A 1 187 ? -11.755 10.173 25.321 1.00 87.94 187 GLN A N 1
ATOM 1464 C CA . GLN A 1 187 ? -11.570 10.231 23.860 1.00 87.94 187 GLN A CA 1
ATOM 1465 C C . GLN A 1 187 ? -12.803 9.770 23.066 1.00 87.94 187 GLN A C 1
ATOM 1467 O O . GLN A 1 187 ? -13.051 10.262 21.967 1.00 87.94 187 GLN A O 1
ATOM 1472 N N . LEU A 1 188 ? -13.567 8.812 23.599 1.00 86.19 188 LEU A N 1
ATOM 1473 C CA . LEU A 1 188 ? -14.802 8.324 22.971 1.00 86.19 188 LEU A CA 1
ATOM 1474 C C . LEU A 1 188 ? -16.002 9.236 23.242 1.00 86.19 188 LEU A C 1
ATOM 1476 O O . LEU A 1 188 ? -16.935 9.290 22.439 1.00 86.19 188 LEU A O 1
ATOM 1480 N N . SER A 1 189 ? -15.978 9.974 24.352 1.00 80.81 189 SER A N 1
ATOM 1481 C CA . SER A 1 189 ? -16.952 11.017 24.635 1.00 80.81 189 SER A CA 1
ATOM 1482 C C . SER A 1 189 ? -16.788 12.122 23.596 1.00 80.81 189 SER A C 1
ATOM 1484 O O . SER A 1 189 ? -15.801 12.848 23.591 1.00 80.81 189 SER A O 1
ATOM 1486 N N . THR A 1 190 ? -17.774 12.302 22.719 1.00 66.44 190 THR A N 1
ATOM 1487 C CA . THR A 1 190 ? -17.798 13.375 21.709 1.00 66.44 190 THR A CA 1
ATOM 1488 C C . THR A 1 190 ? -17.951 14.776 22.321 1.00 66.44 190 THR A C 1
ATOM 1490 O O . THR A 1 190 ? -18.480 15.683 21.677 1.00 66.44 190 THR A O 1
ATOM 1493 N N . GLN A 1 191 ? -17.556 14.973 23.582 1.00 55.50 191 GLN A N 1
ATOM 1494 C CA . GLN A 1 191 ? -17.409 16.300 24.144 1.00 55.50 191 GLN A CA 1
ATOM 1495 C C . GLN A 1 191 ? -16.272 16.984 23.395 1.00 55.50 191 GLN A C 1
ATOM 1497 O O . GLN A 1 191 ? -15.098 16.689 23.602 1.00 55.50 191 GLN A O 1
ATOM 1502 N N . GLU A 1 192 ? -16.641 17.910 22.509 1.00 51.38 192 GLU A N 1
ATOM 1503 C CA . GLU A 1 192 ? -15.720 18.933 22.036 1.00 51.38 192 GLU A CA 1
ATOM 1504 C C . GLU A 1 192 ? -14.988 19.479 23.274 1.00 51.38 192 GLU A C 1
ATOM 1506 O O . GLU A 1 192 ? -15.666 19.822 24.256 1.00 51.38 192 GLU A O 1
ATOM 1511 N N . PRO A 1 193 ? -13.642 19.514 23.304 1.00 49.22 193 PRO A N 1
ATOM 1512 C CA . PRO A 1 193 ? -12.944 20.081 24.444 1.00 49.22 193 PRO A CA 1
ATOM 1513 C C . PRO A 1 193 ? -13.519 21.478 24.677 1.00 49.22 193 PRO A C 1
ATOM 1515 O O . PRO A 1 193 ? -13.448 22.332 23.797 1.00 49.22 193 PRO A O 1
ATOM 1518 N N . GLN A 1 194 ? -14.103 21.712 25.858 1.00 49.62 194 GLN A N 1
ATOM 1519 C CA . GLN A 1 194 ? -14.779 22.961 26.249 1.00 49.62 194 GLN A CA 1
ATOM 1520 C C . GLN A 1 194 ? -13.821 24.170 26.360 1.00 49.62 194 GLN A C 1
ATOM 1522 O O . GLN A 1 194 ? -14.028 25.080 27.165 1.00 49.62 194 GLN A O 1
ATOM 1527 N N . ASN A 1 195 ? -12.739 24.190 25.586 1.00 48.97 195 ASN A N 1
ATOM 1528 C CA . ASN A 1 195 ? -11.705 25.208 25.610 1.00 48.97 195 ASN A CA 1
ATOM 1529 C C . ASN A 1 195 ? -11.658 26.089 24.357 1.00 48.97 195 ASN A C 1
ATOM 1531 O O . ASN A 1 195 ? -10.816 26.981 24.299 1.00 48.97 195 ASN A O 1
ATOM 1535 N N . SER A 1 196 ? -12.592 25.954 23.413 1.00 50.91 196 SER A N 1
ATOM 1536 C CA . SER A 1 196 ? -12.718 26.886 22.281 1.00 50.91 196 SER A CA 1
ATOM 1537 C C . SER A 1 196 ? -13.379 28.237 22.641 1.00 50.91 196 SER A C 1
ATOM 1539 O O . SER A 1 196 ? -13.532 29.095 21.778 1.00 50.91 196 SER A O 1
ATOM 1541 N N . GLY A 1 197 ? -13.727 28.486 23.914 1.00 53.69 197 GLY A N 1
ATOM 1542 C CA . GLY A 1 197 ? -14.553 29.638 24.322 1.00 53.69 197 GLY A CA 1
ATOM 1543 C C . GLY A 1 197 ? -13.910 30.711 25.212 1.00 53.69 197 GLY A C 1
ATOM 1544 O O . GLY A 1 197 ? -14.647 31.492 25.813 1.00 53.69 197 GLY A O 1
ATOM 1545 N N . ARG A 1 198 ? -12.579 30.765 25.374 1.00 56.41 198 ARG A N 1
ATOM 1546 C CA . ARG A 1 198 ? -11.922 31.842 26.150 1.00 56.41 198 ARG A CA 1
ATOM 1547 C C . ARG A 1 198 ? -11.132 32.764 25.229 1.00 56.41 198 ARG A C 1
ATOM 1549 O O . ARG A 1 198 ? -9.928 32.606 25.067 1.00 56.41 198 ARG A O 1
ATOM 1556 N N . ILE A 1 199 ? -11.811 33.742 24.642 1.00 60.34 199 ILE A N 1
ATOM 1557 C CA . ILE A 1 199 ? -11.139 34.830 23.927 1.00 60.34 199 ILE A CA 1
ATOM 1558 C C . ILE A 1 199 ? -10.706 35.877 24.962 1.00 60.34 199 ILE A C 1
ATOM 1560 O O . ILE A 1 199 ? -11.522 36.373 25.742 1.00 60.34 199 ILE A O 1
ATOM 1564 N N . LEU A 1 200 ? -9.407 36.184 24.997 1.00 59.16 200 LEU A N 1
ATOM 1565 C CA . LEU A 1 200 ? -8.859 37.282 25.791 1.00 59.16 200 LEU A CA 1
ATOM 1566 C C . LEU A 1 200 ? -9.180 38.600 25.077 1.00 59.16 200 LEU A C 1
ATOM 1568 O O . LEU A 1 200 ? -8.642 38.871 24.004 1.00 59.16 200 LEU A O 1
ATOM 1572 N N . ASP A 1 201 ? -10.041 39.426 25.670 1.00 62.28 201 ASP A N 1
ATOM 1573 C CA . ASP A 1 201 ? -10.261 40.786 25.181 1.00 62.28 201 ASP A CA 1
ATOM 1574 C C . ASP A 1 201 ? -9.044 41.649 25.550 1.00 62.28 201 ASP A C 1
ATOM 1576 O O . ASP A 1 201 ? -8.886 42.089 26.692 1.00 62.28 201 ASP A O 1
ATOM 1580 N N . LEU A 1 202 ? -8.168 41.889 24.571 1.00 61.84 202 LEU A N 1
ATOM 1581 C CA . LEU A 1 202 ? -6.917 42.632 24.747 1.00 61.84 202 LEU A CA 1
ATOM 1582 C C . LEU A 1 202 ? -7.140 44.112 25.117 1.00 61.84 202 LEU A C 1
ATOM 1584 O O . LEU A 1 202 ? -6.209 44.776 25.567 1.00 61.84 202 LEU A O 1
ATOM 1588 N N . LYS A 1 203 ? -8.364 44.636 24.956 1.00 57.09 203 LYS A N 1
ATOM 1589 C CA . LYS A 1 203 ? -8.711 46.022 25.292 1.00 57.09 203 LYS A CA 1
ATOM 1590 C C . LYS A 1 203 ? -9.175 46.179 26.740 1.00 57.09 203 LYS A C 1
ATOM 1592 O O . LYS A 1 203 ? -9.027 47.262 27.301 1.00 57.09 203 LYS A O 1
ATOM 1597 N N . THR A 1 204 ? -9.726 45.127 27.348 1.00 67.25 204 THR A N 1
ATOM 1598 C CA . THR A 1 204 ? -10.223 45.161 28.738 1.00 67.25 204 THR A CA 1
ATOM 1599 C C . THR A 1 204 ? -9.457 44.256 29.700 1.00 67.25 204 THR A C 1
ATOM 1601 O O . THR A 1 204 ? -9.636 44.379 30.908 1.00 67.25 204 THR A O 1
ATOM 1604 N N . GLY A 1 205 ? -8.598 43.359 29.204 1.00 62.09 205 GLY A N 1
ATOM 1605 C CA . GLY A 1 205 ? -7.808 42.440 30.030 1.00 62.09 205 GLY A CA 1
ATOM 1606 C C . GLY A 1 205 ? -8.645 41.402 30.785 1.00 62.09 205 GLY A C 1
ATOM 1607 O O . GLY A 1 205 ? -8.130 40.740 31.684 1.00 62.09 205 GLY A O 1
ATOM 1608 N N . THR A 1 206 ? -9.931 41.251 30.448 1.00 62.03 206 THR A N 1
ATOM 1609 C CA . THR A 1 206 ? -10.846 40.325 31.129 1.00 62.03 206 THR A CA 1
ATOM 1610 C C . THR A 1 206 ? -11.176 39.123 30.252 1.00 62.03 206 THR A C 1
ATOM 1612 O O . THR A 1 206 ? -11.413 39.244 29.052 1.00 62.03 206 THR A O 1
ATOM 1615 N N . VAL A 1 207 ? -11.187 37.935 30.862 1.00 50.12 207 VAL A N 1
ATOM 1616 C CA . VAL A 1 207 ? -11.587 36.688 30.201 1.00 50.12 207 VAL A CA 1
ATOM 1617 C C . VAL A 1 207 ? -13.103 36.562 30.326 1.00 50.12 207 VAL A C 1
ATOM 1619 O O . VAL A 1 207 ? -13.614 36.291 31.413 1.00 50.12 207 VAL A O 1
ATOM 1622 N N . LYS A 1 208 ? -13.840 36.776 29.233 1.00 56.78 208 LYS A N 1
ATOM 1623 C CA . LYS A 1 208 ? -15.293 36.563 29.204 1.00 56.78 208 LYS A CA 1
ATOM 1624 C C . LYS A 1 208 ? -15.620 35.194 28.614 1.00 56.78 208 LYS A C 1
ATOM 1626 O O . LYS A 1 208 ? -15.182 34.859 27.521 1.00 56.78 208 LYS A O 1
ATOM 1631 N N . LYS A 1 209 ? -16.421 34.417 29.349 1.00 52.25 209 LYS A N 1
ATOM 1632 C CA . LYS A 1 209 ? -17.076 33.200 28.856 1.00 52.25 209 LYS A CA 1
ATOM 1633 C C . LYS A 1 209 ? -18.295 33.637 28.043 1.00 52.25 209 LYS A C 1
ATOM 1635 O O . LYS A 1 209 ? -19.268 34.100 28.638 1.00 52.25 209 LYS A O 1
ATOM 1640 N N . GLU A 1 210 ? -18.263 33.518 26.718 1.00 46.88 210 GLU A N 1
ATOM 1641 C CA . GLU A 1 210 ? -19.505 33.633 25.950 1.00 46.88 210 GLU A CA 1
ATOM 1642 C C . GLU A 1 210 ? -20.378 32.408 26.239 1.00 46.88 210 GLU A C 1
ATOM 1644 O O . GLU A 1 210 ? -20.028 31.271 25.922 1.00 46.88 210 GLU A O 1
ATOM 1649 N N . GLY A 1 211 ? -21.516 32.635 26.894 1.00 43.34 211 GLY A N 1
ATOM 1650 C CA . GLY A 1 211 ? -22.560 31.631 27.023 1.00 43.34 211 GLY A CA 1
ATOM 1651 C C . GLY A 1 211 ? -23.215 31.412 25.666 1.00 43.34 211 GLY A C 1
ATOM 1652 O O . GLY A 1 211 ? -24.093 32.178 25.280 1.00 43.34 211 GLY A O 1
ATOM 1653 N N . HIS A 1 212 ? -22.818 30.359 24.956 1.00 40.84 212 HIS A N 1
ATOM 1654 C CA . HIS A 1 212 ? -23.554 29.906 23.783 1.00 40.84 212 HIS A CA 1
ATOM 1655 C C . HIS A 1 212 ? -24.863 29.235 24.226 1.00 40.84 212 HIS A C 1
ATOM 1657 O O . HIS A 1 212 ? -24.905 28.057 24.578 1.00 40.84 212 HIS A O 1
ATOM 1663 N N . GLN A 1 213 ? -25.960 29.998 24.179 1.00 45.56 213 GLN A N 1
ATOM 1664 C CA . GLN A 1 213 ? -27.274 29.437 23.872 1.00 45.56 213 GLN A CA 1
ATOM 1665 C C . GLN A 1 213 ? -27.243 28.975 22.413 1.00 45.56 213 GLN A C 1
ATOM 1667 O O . GLN A 1 213 ? -27.465 29.764 21.503 1.00 45.56 213 GLN A O 1
ATOM 1672 N N . SER A 1 214 ? -26.930 27.706 22.177 1.00 41.84 214 SER A N 1
ATOM 1673 C CA . SER A 1 214 ? -27.200 27.014 20.910 1.00 41.84 214 SER A CA 1
ATOM 1674 C C . SER A 1 214 ? -27.240 25.515 21.182 1.00 41.84 214 SER A C 1
ATOM 1676 O O . SER A 1 214 ? -26.344 24.757 20.831 1.00 41.84 214 SER A O 1
ATOM 1678 N N . SER A 1 215 ? -28.297 25.090 21.876 1.00 40.19 215 SER A N 1
ATOM 1679 C CA . SER A 1 215 ? -28.676 23.682 21.942 1.00 40.19 215 SER A CA 1
ATOM 1680 C C . SER A 1 215 ? -29.223 23.280 20.573 1.00 40.19 215 SER A C 1
ATOM 1682 O O . SER A 1 215 ? -30.413 23.429 20.302 1.00 40.19 215 SER A O 1
ATOM 1684 N N . MET A 1 216 ? -28.360 22.778 19.690 1.00 39.62 216 MET A N 1
ATOM 1685 C CA . MET A 1 216 ? -28.832 21.873 18.649 1.00 39.62 216 MET A CA 1
ATOM 1686 C C . MET A 1 216 ? -29.020 20.508 19.303 1.00 39.62 216 MET A C 1
ATOM 1688 O O . MET A 1 216 ? -28.068 19.772 19.549 1.00 39.62 216 MET A O 1
ATOM 1692 N N . ARG A 1 217 ? -30.276 20.205 19.641 1.00 45.72 217 ARG A N 1
ATOM 1693 C CA . ARG A 1 217 ? -30.728 18.842 19.920 1.00 45.72 217 ARG A CA 1
ATOM 1694 C C . ARG A 1 217 ? -30.400 17.977 18.703 1.00 45.72 217 ARG A C 1
ATOM 1696 O O . ARG A 1 217 ? -31.038 18.125 17.666 1.00 45.72 217 ARG A O 1
ATOM 1703 N N . LEU A 1 218 ? -29.457 17.056 18.843 1.00 40.28 218 LEU A N 1
ATOM 1704 C CA . LEU A 1 218 ? -29.463 15.845 18.034 1.00 40.28 218 LEU A CA 1
ATOM 1705 C C . LEU A 1 218 ? -30.390 14.865 18.753 1.00 40.28 218 LEU A C 1
ATOM 1707 O O . LEU A 1 218 ? -30.058 14.329 19.808 1.00 40.28 218 LEU A O 1
ATOM 1711 N N . CYS A 1 219 ? -31.607 14.728 18.233 1.00 38.72 219 CYS A N 1
ATOM 1712 C CA . CYS A 1 219 ? -32.522 13.676 18.647 1.00 38.72 219 CYS A CA 1
ATOM 1713 C C . CYS A 1 219 ? -31.904 12.324 18.274 1.00 38.72 219 CYS A C 1
ATOM 1715 O O . CYS A 1 219 ? -31.624 12.087 17.100 1.00 38.72 219 CYS A O 1
ATOM 1717 N N . MET A 1 220 ? -31.719 11.452 19.266 1.00 40.69 220 MET A N 1
ATOM 1718 C CA . MET A 1 220 ? -31.663 10.012 19.029 1.00 40.69 220 MET A CA 1
ATOM 1719 C C . MET A 1 220 ? -33.017 9.567 18.467 1.00 40.69 220 MET A C 1
ATOM 1721 O O . MET A 1 220 ? -34.063 9.927 19.015 1.00 40.69 220 MET A O 1
ATOM 1725 N N . GLY A 1 221 ? -32.969 8.808 17.379 1.00 36.59 221 GLY A N 1
ATOM 1726 C CA . GLY A 1 221 ? -34.046 7.978 16.853 1.00 36.59 221 GLY A CA 1
ATOM 1727 C C . GLY A 1 221 ? -33.497 6.586 16.608 1.00 36.59 221 GLY A C 1
ATOM 1728 O O . GLY A 1 221 ? -32.291 6.506 16.279 1.00 36.59 221 GLY A O 1
#

Foldseek 3Di:
DDDDDDDDDDDDDDDDDDDDDDDDDDDDDDDDDDDDPPPVVVVVVVVVVVVVVVVVVVVVVVVVVVVVVVVLVVLLCVQPVNVPDPDHDDSVVSVVSSVVSVCVVVPPDDPPVPPPDDPDPDDPVRVQVCCCVVPVDWDWDAQLPQQFTQDTDCSCCSNVVDGRVVNHRDHVLVVDDPVCSVVVNVVSPPPDPPPPAFDQPPVPRDTDGPPDPDPPDPDDD

Organism: NCBI:txid36148

InterPro domains:
  I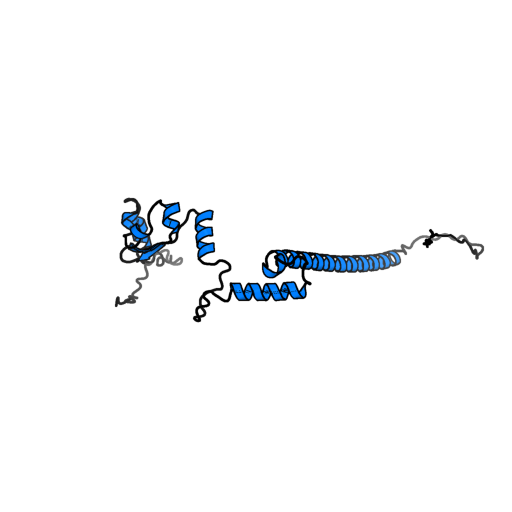PR000014 PAS domain [PS50112] (124-195)
  IPR000014 PAS domain [SM00091] (126-193)
  IPR000014 PAS domain [cd00130] (135-207)
  IPR001067 Nuclear translocator [PR00785] (67-82)
  IPR001067 Nuclear translocator [PR00785] (87-107)
  IPR001067 Nuclear translocator [PR00785] (117-140)
  IPR001067 Nuclear translocator [PR00785] (142-161)
  IPR001067 Nuclear translocator [PR00785] (174-192)
  IPR011598 Myc-type, basic helix-loop-helix (bHLH) domain [PF00010] (54-106)
  IPR011598 Myc-type, basic helix-loop-helix (bHLH) domain [PS50888] (52-105)
  IPR011598 Myc-type, basic helix-loop-helix (bHLH) domain [SM00353] (58-111)
  IPR013767 PAS fold [PF00989] (129-208)
  IPR035965 PAS domain superfamily [SSF55785] (136-190)
  IPR036638 Helix-loop-helix DNA-binding domain superfamily [G3DSA:4.10.280.10] (42-108)
  IPR036638 Helix-loop-helix DNA-binding domain superfamily [SSF47459] (54-137)
  IPR050933 Circadian Clock Transcription Factors [PTHR23042] (10-221)

Secondary structure (DSSP, 8-state):
-------------------------------------SHHHHHHHHHHHHHHHHHHHHHHHHHHHHHHHHHHHHHHHHSHHHHT-SSPPPHHHHHHHHHHHHHHHTSSS---SSTT----SS-HHHHHHHHHHHHS---EEE-TTT-BEEEE-TTHHHHHS--HHHHTTSBGGGSS-HHHHHHHHHHHS----TTTTEEE-TTT--EEE------------

pLDDT: mean 72.23, std 21.95, range [32.78, 97.81]

Sequence (221 aa):
MSALTHSVPGTDPSKVIQKRRAGSIGSDEDDPSGSKYPRMEEDSLQDKERFASRENHCEIERRRRNKMTAYITELSDMVPTCSALARKPDKLTILRMAVAHMKALRGTGNTSTDGTYKPSFLTDQELKHLILEAADGFLFVVTCDTGRIIYVSDSVSPVLNHSQSEWFGSCIFEHLHPEDVEKVREQLSTQEPQNSGRILDLKTGTVKKEGHQSSMRLCMG

Nearest PDB structures (foldseek):
  5sy5-assembly4_E  TM=8.617E-01  e=5.093E-16  Mus musculus
  7xhv-assembly1_A  TM=7.316E-01  e=8.422E-16  Mus musculus
  7xi3-assembly1_A  TM=7.658E-01  e=2.303E-15  Mus musculus
  5sy5-assembly4_A  TM=7.230E-01  e=6.975E-16  Mus musculus
  7w80-assembly1_A  TM=8.703E-01  e=1.066E-13  Mus musculus

Mean predicted aligned error: 19.35 Å